Protein AF-A0A3P6PBA4-F1 (afdb_monomer_lite)

Foldseek 3Di:
DDFPDQAFKGKDFDDAQEWEWDFDPPDDIDTHGDDPVRRVVQLQDDWWWKWAPPDPDTHIYTYDDDDPVRVVVVPPDPRIDTDDDDRPDTDIDMDHHHWDWDWDWDWDKDDWDPFPDQAAKGKIFIDIFTWGFIDTPDDDPVDDRPTDTDDPVVCVVVVHDTDDGMDMDHHHHDDDDDDDDDDDDDDDPPPPDDPPPVPVVVVPDDDDDDD

pLDDT: mean 74.52, std 14.65, range [32.16, 95.81]

Sequence (211 aa):
MQCSTNCGAGQRVGQLSCEQISISRGERPTVVPVDETGCLYRLGSNISLQIDSRGEDPTVYIVERGSSEEREAFQRAPYLRPLPFTPGKPLFLACSNPPCHSRSLEWVASEWSKCSATCGVGYQRRSVRCLLVERHAGPPSKSEVVGVEKPESECTARGLARPTDMQPCEASPCVKWSPGDWSEVRFPPSYFQIPLPMLRALASNAPNFLG

InterPro domains:
  IPR000884 Thrombospondin type-1 (TSP1) repeat [PS50092] (103-175)
  IPR036383 Thrombospondin type-1 repeat superfamily [G3DSA:2.20.100.10] (100-174)
  IPR036383 Thrombospondin type-1 repeat superfamily [SSF82895] (106-134)
  IPR050439 ADAMTS and ADAMTS-like [PTHR13723] (2-184)

Organism: Taenia asiatica (NCBI:txid60517)

Secondary structure (DSSP, 8-state):
---SSSSSEEEEEPPPP-EEEE--TTSPPEEEE--HHHHHHHTTS-PEEEEE-SSSSPEEEEE-S--HHHHHHHHT-TTEEEE---TTS--EEEEEPSPPEEEEEEEEEPPPPPPS-SSSEEEEE--EEEEEEEEESSS--S----PEEE-HHHHHHTTPPPPPSEEEEE-SPPP---PPPPPP----TT-----GGGGGSSTT-------

Structure (mmCIF, N/CA/C/O backbone):
data_AF-A0A3P6PBA4-F1
#
_entry.id   AF-A0A3P6PBA4-F1
#
loop_
_atom_site.group_PDB
_atom_site.id
_atom_site.type_symbol
_atom_site.label_atom_id
_atom_site.label_alt_id
_atom_site.label_comp_id
_atom_site.label_asym_id
_atom_site.label_entity_id
_atom_site.label_seq_id
_atom_site.pdbx_PDB_ins_code
_atom_site.Cartn_x
_atom_site.Cartn_y
_atom_site.Cartn_z
_atom_site.occupancy
_atom_site.B_iso_or_equiv
_atom_site.auth_seq_id
_atom_site.auth_comp_id
_atom_site.auth_asym_id
_atom_site.auth_atom_id
_atom_site.pdbx_PDB_model_num
ATOM 1 N N . MET A 1 1 ? 3.330 3.943 -21.383 1.00 61.31 1 MET A N 1
ATOM 2 C CA . MET A 1 1 ? 2.655 2.639 -21.062 1.00 61.31 1 MET A CA 1
ATOM 3 C C . MET A 1 1 ? 1.890 2.734 -19.747 1.00 61.31 1 MET A C 1
ATOM 5 O O . MET A 1 1 ? 2.395 3.369 -18.829 1.00 61.31 1 MET A O 1
ATOM 9 N N . GLN A 1 2 ? 0.714 2.108 -19.619 1.00 68.88 2 GLN A N 1
ATOM 10 C CA . GLN A 1 2 ? -0.087 2.177 -18.385 1.00 68.88 2 GLN A CA 1
ATOM 11 C C . GLN A 1 2 ? 0.317 1.090 -17.378 1.00 68.88 2 GLN A C 1
ATOM 13 O O . GLN A 1 2 ? 0.624 -0.044 -17.745 1.00 68.88 2 GLN A O 1
ATOM 18 N N . CYS A 1 3 ? 0.356 1.461 -16.100 1.00 78.81 3 CYS A N 1
ATOM 19 C CA . CYS A 1 3 ? 0.583 0.529 -15.000 1.00 78.81 3 CYS A CA 1
ATOM 20 C C . CYS A 1 3 ? -0.635 -0.402 -14.850 1.00 78.81 3 CYS A C 1
ATOM 22 O O . CYS A 1 3 ? -1.763 0.040 -15.054 1.00 78.81 3 CYS A O 1
ATOM 24 N N . SER A 1 4 ? -0.429 -1.673 -14.486 1.00 83.88 4 SER A N 1
ATOM 25 C CA . SER A 1 4 ? -1.521 -2.646 -14.285 1.00 83.88 4 SER A CA 1
ATOM 26 C C . SER A 1 4 ? -2.515 -2.228 -13.205 1.00 83.88 4 SER A C 1
ATOM 28 O O . SER A 1 4 ? -3.647 -2.701 -13.179 1.00 83.88 4 SER A O 1
ATOM 30 N N . THR A 1 5 ? -2.074 -1.381 -12.281 1.00 79.62 5 THR A N 1
ATOM 31 C CA . THR A 1 5 ? -2.890 -0.790 -11.228 1.00 79.62 5 THR A CA 1
ATOM 32 C C . THR A 1 5 ? -2.963 0.718 -11.439 1.00 79.62 5 THR A C 1
ATOM 34 O O . THR A 1 5 ? -2.090 1.314 -12.066 1.00 79.62 5 THR A O 1
ATOM 37 N N . ASN A 1 6 ? -4.011 1.349 -10.918 1.00 81.88 6 ASN A N 1
ATOM 38 C CA . ASN A 1 6 ? -4.189 2.806 -10.904 1.00 81.88 6 ASN A CA 1
ATOM 39 C C . ASN A 1 6 ? -3.696 3.453 -9.595 1.00 81.88 6 ASN A C 1
ATOM 41 O O . ASN A 1 6 ? -3.559 4.671 -9.519 1.00 81.88 6 ASN A O 1
ATOM 45 N N . CYS A 1 7 ? -3.425 2.647 -8.570 1.00 79.81 7 CYS A N 1
ATOM 46 C CA . CYS A 1 7 ? -2.892 3.068 -7.282 1.00 79.81 7 CYS A CA 1
ATOM 47 C C . CYS A 1 7 ? -1.968 1.979 -6.713 1.00 79.81 7 CYS A C 1
ATOM 49 O O . CYS A 1 7 ? -2.033 0.815 -7.117 1.00 79.81 7 CYS A O 1
ATOM 51 N N . GLY A 1 8 ? -1.094 2.352 -5.780 1.00 76.88 8 GLY A N 1
ATOM 52 C CA . GLY A 1 8 ? -0.149 1.433 -5.146 1.00 76.88 8 GLY A CA 1
ATOM 53 C C . GLY A 1 8 ? 0.910 0.875 -6.104 1.00 76.88 8 GLY A C 1
ATOM 54 O O . GLY A 1 8 ? 1.227 1.472 -7.136 1.00 76.88 8 GLY A O 1
ATOM 55 N N . ALA A 1 9 ? 1.488 -0.269 -5.735 1.00 81.81 9 ALA A N 1
ATOM 56 C CA . ALA A 1 9 ? 2.464 -0.969 -6.562 1.00 81.81 9 ALA A CA 1
ATOM 57 C C . ALA A 1 9 ? 1.764 -1.745 -7.685 1.00 81.81 9 ALA A C 1
ATOM 59 O O . ALA A 1 9 ? 0.736 -2.388 -7.468 1.00 81.81 9 ALA A O 1
ATOM 60 N N . GLY A 1 10 ? 2.344 -1.708 -8.878 1.00 81.88 10 GLY A N 1
ATOM 61 C CA . GLY A 1 10 ? 1.860 -2.453 -10.030 1.00 81.88 10 GLY A CA 1
ATOM 62 C C . GLY A 1 10 ? 2.990 -2.848 -10.965 1.00 81.88 10 GLY A C 1
ATOM 63 O O . GLY A 1 10 ? 4.173 -2.597 -10.715 1.00 81.88 10 GLY A O 1
ATOM 64 N N . GLN A 1 11 ? 2.610 -3.474 -12.069 1.00 82.69 11 GLN A N 1
ATOM 65 C CA . GLN A 1 11 ? 3.522 -3.853 -13.135 1.00 82.69 11 GLN A CA 1
ATOM 66 C C . GLN A 1 11 ? 3.023 -3.244 -14.437 1.00 82.69 11 GLN A C 1
ATOM 68 O O . GLN A 1 11 ? 1.851 -3.347 -14.774 1.00 82.69 11 GLN A O 1
ATOM 73 N N . ARG A 1 12 ? 3.901 -2.592 -15.190 1.00 77.19 12 ARG A N 1
ATOM 74 C CA . ARG A 1 12 ? 3.615 -2.218 -16.573 1.00 77.19 12 ARG A CA 1
ATOM 75 C C . ARG A 1 12 ? 4.258 -3.265 -17.472 1.00 77.19 12 ARG A C 1
ATOM 77 O O . ARG A 1 12 ? 5.421 -3.630 -17.281 1.00 77.19 12 ARG A O 1
ATOM 84 N N . VAL A 1 13 ? 3.487 -3.769 -18.427 1.00 70.81 13 VAL A N 1
ATOM 85 C CA . VAL A 1 13 ? 4.028 -4.616 -19.489 1.00 70.81 13 VAL A CA 1
ATOM 86 C C . VAL A 1 13 ? 4.634 -3.678 -20.517 1.00 70.81 13 VAL A C 1
ATOM 88 O O . VAL A 1 13 ? 3.942 -2.817 -21.064 1.00 70.81 13 VAL A O 1
ATOM 91 N N . GLY A 1 14 ? 5.948 -3.792 -20.690 1.00 62.81 14 GLY A N 1
ATOM 92 C CA . GLY A 1 14 ? 6.691 -2.960 -21.617 1.00 62.81 14 GLY A CA 1
ATOM 93 C C . GLY A 1 14 ? 6.798 -3.602 -22.987 1.00 62.81 14 GLY A C 1
ATOM 94 O O . GLY A 1 14 ? 7.204 -4.756 -23.090 1.00 62.81 14 GLY A O 1
ATOM 95 N N . GLN A 1 15 ? 6.470 -2.855 -24.037 1.00 61.81 15 GLN A N 1
ATOM 96 C CA . GLN A 1 15 ? 6.943 -3.167 -25.382 1.00 61.81 15 GLN A CA 1
ATOM 97 C C . GLN A 1 15 ? 8.407 -2.726 -25.483 1.00 61.81 15 GLN A C 1
ATOM 99 O O . GLN A 1 15 ? 8.758 -1.622 -25.070 1.00 61.81 15 GLN A O 1
ATOM 104 N N . LEU A 1 16 ? 9.278 -3.601 -25.976 1.00 65.50 16 LEU A N 1
ATOM 105 C CA . LEU A 1 16 ? 10.679 -3.252 -26.188 1.00 65.50 16 LEU A CA 1
ATOM 106 C C . LEU A 1 16 ? 10.753 -2.224 -27.324 1.00 65.50 16 LEU A C 1
ATOM 108 O O . LEU A 1 16 ? 10.253 -2.497 -28.414 1.00 65.50 16 LEU A O 1
ATOM 112 N N . SER A 1 17 ? 11.353 -1.057 -27.066 1.00 63.56 17 SER A N 1
ATOM 113 C CA . SER A 1 17 ? 11.767 -0.159 -28.149 1.00 63.56 17 SER A CA 1
ATOM 114 C C . SER A 1 17 ? 13.055 -0.722 -28.730 1.00 63.56 17 SER A C 1
ATOM 116 O O . SER A 1 17 ? 14.023 -0.966 -28.010 1.00 63.56 17 SER A O 1
ATOM 118 N N . CYS A 1 18 ? 13.054 -1.008 -30.023 1.00 66.88 18 CYS A N 1
ATOM 119 C CA . CYS A 1 18 ? 14.198 -1.610 -30.682 1.00 66.88 18 CYS A CA 1
ATOM 120 C C . CYS A 1 18 ? 15.153 -0.508 -31.123 1.00 66.88 18 CYS A C 1
ATOM 122 O O . CYS A 1 18 ? 15.099 -0.029 -32.250 1.00 66.88 18 CYS A O 1
ATOM 124 N N . GLU A 1 19 ? 16.013 -0.084 -30.207 1.00 74.81 19 GLU A N 1
ATOM 125 C CA . GLU A 1 19 ? 17.044 0.912 -30.474 1.00 74.81 19 GLU A CA 1
ATOM 126 C C . GLU A 1 19 ? 18.421 0.260 -30.319 1.00 74.81 19 GLU A C 1
ATOM 128 O O . GLU A 1 19 ? 18.740 -0.324 -29.280 1.00 74.81 19 GLU A O 1
ATOM 133 N N . GLN A 1 20 ? 19.230 0.333 -31.378 1.00 73.06 20 GLN A N 1
ATOM 134 C CA . GLN A 1 20 ? 20.600 -0.154 -31.389 1.00 73.06 20 GLN A CA 1
ATOM 135 C C . GLN A 1 20 ? 21.490 0.948 -30.848 1.00 73.06 20 GLN A C 1
ATOM 137 O O . GLN A 1 20 ? 21.497 2.073 -31.353 1.00 73.06 20 GLN A O 1
ATOM 142 N N . ILE A 1 21 ? 22.292 0.592 -29.853 1.00 72.81 21 ILE A N 1
ATOM 143 C CA . ILE A 1 21 ? 23.302 1.495 -29.328 1.00 72.81 21 ILE A CA 1
ATOM 144 C C . ILE A 1 21 ? 24.650 1.146 -29.941 1.00 72.81 21 ILE A C 1
ATOM 146 O O . ILE A 1 21 ? 25.170 0.047 -29.746 1.00 72.81 21 ILE A O 1
ATOM 150 N N . SER A 1 22 ? 25.220 2.093 -30.678 1.00 69.94 22 SER A N 1
ATOM 151 C CA . SER A 1 22 ? 26.616 2.055 -31.102 1.00 69.94 22 SER A CA 1
ATOM 152 C C . SER A 1 22 ? 27.477 2.782 -30.076 1.00 69.94 22 SER A C 1
ATOM 154 O O . SER A 1 22 ? 27.292 3.970 -29.806 1.00 69.94 22 SER A O 1
ATOM 156 N N . ILE A 1 23 ? 28.425 2.051 -29.491 1.00 67.94 23 ILE A N 1
ATOM 157 C CA . ILE A 1 23 ? 29.396 2.576 -28.532 1.00 67.94 23 ILE A CA 1
ATOM 158 C C . ILE A 1 23 ? 30.755 2.576 -29.231 1.00 67.94 23 ILE A C 1
ATOM 160 O O . ILE A 1 23 ? 31.245 1.515 -29.609 1.00 67.94 23 ILE A O 1
ATOM 164 N N . SER A 1 24 ? 31.329 3.758 -29.438 1.00 67.19 24 SER A N 1
ATOM 165 C CA . SER A 1 24 ? 32.696 3.951 -29.928 1.00 67.19 24 SER A CA 1
ATOM 166 C C . SER A 1 24 ? 33.622 4.318 -28.763 1.00 67.19 24 SER A C 1
ATOM 168 O O . SER A 1 24 ? 33.222 4.997 -27.814 1.00 67.19 24 SER A O 1
ATOM 170 N N . ARG A 1 25 ? 34.884 3.869 -28.816 1.00 69.56 25 ARG A N 1
ATOM 171 C CA . ARG A 1 25 ? 35.904 4.181 -27.799 1.00 69.56 25 ARG A CA 1
ATOM 172 C C . ARG A 1 25 ? 36.047 5.692 -27.586 1.00 69.56 25 ARG A C 1
ATOM 174 O O . ARG A 1 25 ? 36.495 6.403 -28.478 1.00 69.56 25 ARG A O 1
ATOM 181 N N . GLY A 1 26 ? 35.749 6.151 -26.370 1.00 63.16 26 GLY A N 1
ATOM 182 C CA . GLY A 1 26 ? 35.967 7.535 -25.932 1.00 63.16 26 GLY A CA 1
ATOM 183 C C . GLY A 1 26 ? 34.853 8.526 -26.290 1.00 63.16 26 GLY A C 1
ATOM 184 O O . GLY A 1 26 ? 34.935 9.685 -25.889 1.00 63.16 26 GLY A O 1
ATOM 185 N N . GLU A 1 27 ? 33.800 8.087 -26.980 1.00 66.62 27 GLU A N 1
ATOM 186 C CA . GLU A 1 27 ? 32.663 8.924 -27.372 1.00 66.62 27 GLU A CA 1
ATOM 187 C C . GLU A 1 27 ? 31.378 8.522 -26.632 1.00 66.62 27 GLU A C 1
ATOM 189 O O . GLU A 1 27 ? 31.288 7.476 -25.985 1.00 66.62 27 GLU A O 1
ATOM 194 N N . ARG A 1 28 ? 30.362 9.393 -26.683 1.00 68.56 28 ARG A N 1
ATOM 195 C CA . ARG A 1 28 ? 29.061 9.108 -26.068 1.00 68.56 28 ARG A CA 1
ATOM 196 C C . ARG A 1 28 ? 28.345 8.001 -26.855 1.00 68.56 28 ARG A C 1
ATOM 198 O O . ARG A 1 28 ? 28.376 8.042 -28.083 1.00 68.56 28 ARG A O 1
ATOM 205 N N . PRO A 1 29 ? 27.647 7.070 -26.179 1.00 70.25 29 PRO A N 1
ATOM 206 C CA . PRO A 1 29 ? 26.812 6.082 -26.853 1.00 70.25 29 PRO A CA 1
ATOM 207 C C . PRO A 1 29 ? 25.815 6.768 -27.791 1.00 70.25 29 PRO A C 1
ATOM 209 O O . PRO A 1 29 ? 25.135 7.716 -27.392 1.00 70.25 29 PRO A O 1
ATOM 212 N N . THR A 1 30 ? 25.736 6.290 -29.028 1.00 74.94 30 THR A N 1
ATOM 213 C CA . THR A 1 30 ? 24.789 6.778 -30.037 1.00 74.94 30 THR A CA 1
ATOM 214 C C . THR A 1 30 ? 23.637 5.798 -30.145 1.00 74.94 30 THR A C 1
ATOM 216 O O . THR A 1 30 ? 23.854 4.592 -30.219 1.00 74.94 30 THR A O 1
ATOM 219 N N . VAL A 1 31 ? 22.413 6.316 -30.118 1.00 75.44 31 VAL A N 1
ATOM 220 C CA . VAL A 1 31 ? 21.184 5.520 -30.127 1.00 75.44 31 VAL A CA 1
ATOM 221 C C . VAL A 1 31 ? 20.522 5.682 -31.490 1.00 75.44 31 VAL A C 1
ATOM 223 O O . VAL A 1 31 ? 20.265 6.809 -31.914 1.00 75.44 31 VAL A O 1
ATOM 226 N N . VAL A 1 32 ? 20.283 4.571 -32.186 1.00 78.69 32 VAL A N 1
ATOM 227 C CA . VAL A 1 32 ? 19.701 4.551 -33.535 1.00 78.69 32 VAL A CA 1
ATOM 228 C C . VAL A 1 32 ? 18.494 3.607 -33.550 1.00 78.69 32 VAL A C 1
ATOM 230 O O . VAL A 1 32 ? 18.616 2.481 -33.062 1.00 78.69 32 VAL A O 1
ATOM 233 N N . PRO A 1 33 ? 17.336 4.012 -34.101 1.00 72.38 33 PRO A N 1
ATOM 234 C CA . PRO A 1 33 ? 16.184 3.122 -34.225 1.00 72.38 33 PRO A CA 1
ATOM 235 C C . PRO A 1 33 ? 16.491 1.946 -35.164 1.00 72.38 33 PRO A C 1
ATOM 237 O O . PRO A 1 33 ? 17.130 2.116 -36.204 1.00 72.38 33 PRO A O 1
ATOM 240 N N . VAL A 1 34 ? 16.030 0.753 -34.792 1.00 73.19 34 VAL A N 1
ATOM 241 C CA . VAL A 1 34 ? 16.132 -0.490 -35.573 1.00 73.19 34 VAL A CA 1
ATOM 242 C C . VAL A 1 34 ? 14.765 -0.819 -36.156 1.00 73.19 34 VAL A C 1
ATOM 244 O O . VAL A 1 34 ? 13.733 -0.548 -35.546 1.00 73.19 34 VAL A O 1
ATOM 247 N N . ASP A 1 35 ? 14.754 -1.417 -37.340 1.00 76.94 35 ASP A N 1
ATOM 248 C CA . ASP A 1 35 ? 13.540 -1.909 -37.978 1.00 76.94 35 ASP A CA 1
ATOM 249 C C . ASP A 1 35 ? 12.912 -3.091 -37.207 1.00 76.94 35 ASP A C 1
ATOM 251 O O . ASP A 1 35 ? 13.601 -3.874 -36.547 1.00 76.94 35 ASP A O 1
ATOM 255 N N . GLU A 1 36 ? 11.587 -3.252 -37.308 1.00 66.31 36 GLU A N 1
ATOM 256 C CA . GLU A 1 36 ? 10.834 -4.290 -36.579 1.00 66.31 36 GLU A CA 1
ATOM 257 C C . GLU A 1 36 ? 11.331 -5.716 -36.895 1.00 66.31 36 GLU A C 1
ATOM 259 O O . GLU A 1 36 ? 11.457 -6.558 -36.002 1.00 66.31 36 GLU A O 1
ATOM 264 N N . THR A 1 37 ? 11.683 -5.977 -38.157 1.00 70.69 37 THR A N 1
ATOM 265 C CA . THR A 1 37 ? 12.251 -7.246 -38.639 1.00 70.69 37 THR A CA 1
ATOM 266 C C . THR A 1 37 ? 13.644 -7.521 -38.078 1.00 70.69 37 THR A C 1
ATOM 268 O O . THR A 1 37 ? 13.908 -8.623 -37.586 1.00 70.69 37 THR A O 1
ATOM 271 N N . GLY A 1 38 ? 14.530 -6.523 -38.112 1.00 68.38 38 GLY A N 1
ATOM 272 C CA . GLY A 1 38 ? 15.865 -6.592 -37.527 1.00 68.38 38 GLY A CA 1
ATOM 273 C C . GLY A 1 38 ? 15.836 -6.810 -36.017 1.00 68.38 38 GLY A C 1
ATOM 274 O O . GLY A 1 38 ? 16.705 -7.503 -35.490 1.00 68.38 38 GLY A O 1
ATOM 275 N N . CYS A 1 39 ? 14.814 -6.298 -35.333 1.00 67.50 39 CYS A N 1
ATOM 276 C CA . CYS A 1 39 ? 14.648 -6.483 -33.899 1.00 67.50 39 CYS A CA 1
ATOM 277 C C . CYS A 1 39 ? 14.189 -7.893 -33.510 1.00 67.50 39 CYS A C 1
ATOM 279 O O . CYS A 1 39 ? 14.812 -8.542 -32.667 1.00 67.50 39 CYS A O 1
ATOM 281 N N . LEU A 1 40 ? 13.132 -8.407 -34.146 1.00 64.44 40 LEU A N 1
ATOM 282 C CA . LEU A 1 40 ? 12.589 -9.738 -33.845 1.00 64.44 40 LEU A CA 1
ATOM 283 C C . LEU A 1 40 ? 13.618 -10.853 -34.072 1.00 64.44 40 LEU A C 1
ATOM 285 O O . LEU A 1 40 ? 13.679 -11.803 -33.294 1.00 64.44 40 LEU A O 1
ATOM 289 N N . TYR A 1 41 ? 14.468 -10.707 -35.091 1.00 65.00 41 TYR A N 1
ATOM 290 C CA . TYR A 1 41 ? 15.544 -11.656 -35.382 1.00 65.00 41 TYR A CA 1
ATOM 291 C C . TYR A 1 41 ? 16.622 -11.702 -34.282 1.00 65.00 41 TYR A C 1
ATOM 293 O O . TYR A 1 41 ? 17.272 -12.729 -34.090 1.00 65.00 41 TYR A O 1
ATOM 301 N N . ARG A 1 42 ? 16.819 -10.606 -33.536 1.00 63.84 42 ARG A N 1
ATOM 302 C CA . ARG A 1 42 ? 17.923 -10.456 -32.571 1.00 63.84 42 ARG A CA 1
ATOM 303 C C . ARG A 1 42 ? 17.534 -10.705 -31.114 1.00 63.84 42 ARG A C 1
ATOM 305 O O . ARG A 1 42 ? 18.402 -11.040 -30.309 1.00 63.84 42 ARG A O 1
ATOM 312 N N . LEU A 1 43 ? 16.239 -10.686 -30.788 1.00 59.75 43 LEU A N 1
ATOM 313 C CA . LEU A 1 43 ? 15.708 -11.051 -29.461 1.00 59.75 43 LEU A CA 1
ATOM 314 C C . LEU A 1 43 ? 15.980 -12.520 -29.047 1.00 59.75 43 LEU A C 1
ATOM 316 O O . LEU A 1 43 ? 15.684 -12.907 -27.915 1.00 59.75 43 LEU A O 1
ATOM 320 N N . GLY A 1 44 ? 16.558 -13.340 -29.934 1.00 56.78 44 GLY A N 1
ATOM 321 C CA . GLY A 1 44 ? 16.886 -14.751 -29.709 1.00 56.78 44 GLY A CA 1
ATOM 322 C C . GLY A 1 44 ? 18.240 -15.056 -29.046 1.00 56.78 44 GLY A C 1
ATOM 323 O O . GLY A 1 44 ? 18.509 -16.226 -28.781 1.00 56.78 44 GLY A O 1
ATOM 324 N N . SER A 1 45 ? 19.108 -14.074 -28.761 1.00 58.62 45 SER A N 1
ATOM 325 C CA . SER A 1 45 ? 20.470 -14.366 -28.261 1.00 58.62 45 SER A CA 1
ATOM 326 C C . SER A 1 45 ? 21.121 -13.237 -27.452 1.00 58.62 45 SER A C 1
ATOM 328 O O . SER A 1 45 ? 21.151 -12.107 -27.910 1.00 58.62 45 SER A O 1
ATOM 330 N N . ASN A 1 46 ? 21.681 -13.585 -26.280 1.00 54.62 46 ASN A N 1
ATOM 331 C CA . ASN A 1 46 ? 22.569 -12.815 -25.379 1.00 54.62 46 ASN A CA 1
ATOM 332 C C . ASN A 1 46 ? 22.570 -11.279 -25.546 1.00 54.62 46 ASN A C 1
ATOM 334 O O . ASN A 1 46 ? 23.572 -10.673 -25.928 1.00 54.62 46 ASN A O 1
ATOM 338 N N . ILE A 1 47 ? 21.428 -10.669 -25.240 1.00 66.88 47 ILE A N 1
ATOM 339 C CA . ILE A 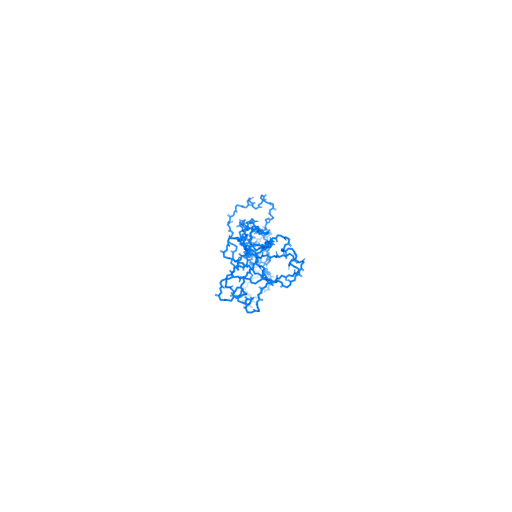1 47 ? 21.235 -9.220 -25.211 1.00 66.88 47 ILE A CA 1
ATOM 340 C C . ILE A 1 47 ? 21.337 -8.704 -23.777 1.00 66.88 47 ILE A C 1
ATOM 342 O O . ILE A 1 47 ? 20.810 -9.311 -22.846 1.00 66.88 47 ILE A O 1
ATOM 346 N N . SER A 1 48 ? 22.001 -7.563 -23.594 1.00 71.75 48 SER A N 1
ATOM 347 C CA . SER A 1 48 ? 21.917 -6.813 -22.338 1.00 71.75 48 SER A CA 1
ATOM 348 C C . SER A 1 48 ? 20.848 -5.738 -22.484 1.00 71.75 48 SER A C 1
ATOM 350 O O . SER A 1 48 ? 20.961 -4.887 -23.367 1.00 71.75 48 SER A O 1
ATOM 352 N N . LEU A 1 49 ? 19.819 -5.793 -21.633 1.00 74.62 49 LEU A N 1
ATOM 353 C CA . LEU A 1 49 ? 18.757 -4.792 -21.590 1.00 74.62 49 LEU A CA 1
ATOM 354 C C . LEU A 1 49 ? 18.995 -3.801 -20.456 1.00 74.62 49 LEU A C 1
ATOM 356 O O . LEU A 1 49 ? 19.324 -4.193 -19.332 1.00 74.62 49 LEU A O 1
ATOM 360 N N . GLN A 1 50 ? 18.774 -2.520 -20.739 1.00 77.75 50 GLN A N 1
ATOM 361 C CA . GLN A 1 50 ? 18.743 -1.479 -19.716 1.00 77.75 50 GLN A CA 1
ATOM 362 C C . GLN A 1 50 ? 17.578 -0.518 -19.922 1.00 77.75 50 GLN A C 1
ATOM 364 O O . GLN A 1 50 ? 17.170 -0.281 -21.054 1.00 77.75 50 GLN A O 1
ATOM 369 N N . ILE A 1 51 ? 17.067 0.039 -18.824 1.00 76.94 51 ILE A N 1
ATOM 370 C CA . ILE A 1 51 ? 16.018 1.064 -18.837 1.00 76.94 51 ILE A CA 1
ATOM 371 C C . ILE A 1 51 ? 16.637 2.436 -18.615 1.00 76.94 51 ILE A C 1
ATOM 373 O O . ILE A 1 51 ? 17.286 2.630 -17.585 1.00 76.94 51 ILE A O 1
ATOM 377 N N . ASP A 1 52 ? 16.345 3.392 -19.496 1.00 79.19 52 ASP A N 1
ATOM 378 C CA . ASP A 1 52 ? 16.502 4.816 -19.193 1.00 79.19 52 ASP A CA 1
ATOM 379 C C . ASP A 1 52 ? 15.313 5.322 -18.387 1.00 79.19 52 ASP A C 1
ATOM 381 O O . ASP A 1 52 ? 14.160 5.159 -18.785 1.00 79.19 52 ASP A O 1
ATOM 385 N N . SER A 1 53 ? 15.591 5.945 -17.247 1.00 70.75 53 SER A N 1
ATOM 386 C CA . SER A 1 53 ? 14.570 6.592 -16.420 1.00 70.75 53 SER A CA 1
ATOM 387 C C . SER A 1 53 ? 14.636 8.120 -16.452 1.00 70.75 53 SER A C 1
ATOM 389 O O . SER A 1 53 ? 14.058 8.759 -15.580 1.00 70.75 53 SER A O 1
ATOM 391 N N . ARG A 1 54 ? 15.352 8.721 -17.411 1.00 76.00 54 ARG A N 1
ATOM 392 C CA . ARG A 1 54 ? 15.441 10.186 -17.564 1.00 76.00 54 ARG A CA 1
ATOM 393 C C . ARG A 1 54 ? 14.205 10.828 -18.203 1.00 76.00 54 ARG A C 1
ATOM 395 O O . ARG A 1 54 ? 14.096 12.049 -18.155 1.00 76.00 54 ARG A O 1
ATOM 402 N N . GLY A 1 55 ? 13.312 10.042 -18.808 1.00 66.06 55 GLY A N 1
ATOM 403 C CA . GLY A 1 55 ? 12.081 10.512 -19.455 1.00 66.06 55 GLY A CA 1
ATOM 404 C C . GLY A 1 55 ? 10.803 10.182 -18.676 1.00 66.06 55 GLY A C 1
ATOM 405 O O . GLY A 1 55 ? 10.831 9.439 -17.696 1.00 66.06 55 GLY A O 1
ATOM 406 N N . GLU A 1 56 ? 9.670 10.719 -19.142 1.00 62.56 56 GLU A N 1
ATOM 407 C CA . GLU A 1 56 ? 8.330 10.394 -18.617 1.00 62.56 56 GLU A CA 1
ATOM 408 C C . GLU A 1 56 ? 7.925 8.935 -18.906 1.00 62.56 56 GL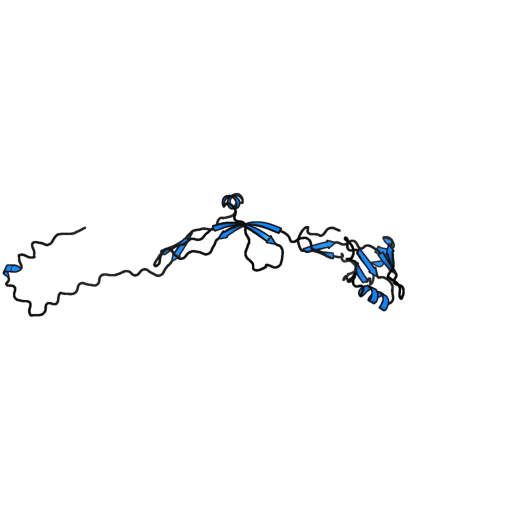U A C 1
ATOM 410 O O . GLU A 1 56 ? 7.233 8.307 -18.100 1.00 62.56 56 GLU A O 1
ATOM 415 N N . ASP A 1 57 ? 8.421 8.366 -20.011 1.00 67.19 57 ASP A N 1
ATOM 416 C CA . ASP A 1 57 ? 8.261 6.958 -20.365 1.00 67.19 57 ASP A CA 1
ATOM 417 C C . ASP A 1 57 ? 9.619 6.231 -20.334 1.00 67.19 57 ASP A C 1
ATOM 419 O O . ASP A 1 57 ? 10.585 6.698 -20.941 1.00 67.19 57 ASP A O 1
ATOM 423 N N . PRO A 1 58 ? 9.723 5.085 -19.633 1.00 71.12 58 PRO A N 1
ATOM 424 C CA . PRO A 1 58 ? 10.955 4.312 -19.592 1.00 71.12 58 PRO A CA 1
ATOM 425 C C . PRO A 1 58 ? 11.224 3.642 -20.944 1.00 71.12 58 PRO A C 1
ATOM 427 O O . PRO A 1 58 ? 10.437 2.800 -21.382 1.00 71.12 58 PRO A O 1
ATOM 430 N N . THR A 1 59 ? 12.363 3.958 -21.560 1.00 74.44 59 THR A N 1
ATOM 431 C CA . THR A 1 59 ? 12.812 3.330 -22.812 1.00 74.44 59 THR A CA 1
ATOM 432 C C . THR A 1 59 ? 13.785 2.199 -22.509 1.00 74.44 59 THR A C 1
ATOM 434 O O . THR A 1 59 ? 14.698 2.355 -21.695 1.00 74.44 59 THR A O 1
ATOM 437 N N . VAL A 1 60 ? 13.581 1.045 -23.150 1.00 75.06 60 VAL A N 1
ATOM 438 C CA . VAL A 1 60 ? 14.468 -0.116 -23.024 1.00 75.06 60 VAL A CA 1
ATOM 439 C C . VAL A 1 60 ? 15.431 -0.139 -24.199 1.00 75.06 60 VAL A C 1
ATOM 441 O O . VAL A 1 60 ? 14.996 -0.105 -25.341 1.00 75.06 60 VAL A O 1
ATOM 444 N N . TYR A 1 61 ? 16.722 -0.247 -23.910 1.00 75.62 61 TYR A N 1
ATOM 445 C CA . TYR A 1 61 ? 17.776 -0.349 -24.914 1.00 75.62 61 TYR A CA 1
ATOM 446 C C . TYR A 1 61 ? 18.315 -1.766 -25.023 1.00 75.62 61 TYR A C 1
ATOM 448 O O . TYR A 1 61 ? 18.451 -2.454 -24.008 1.00 75.62 61 TYR A O 1
ATOM 456 N N . ILE A 1 62 ? 18.689 -2.169 -26.239 1.00 72.88 62 ILE A N 1
ATOM 457 C CA . ILE A 1 62 ? 19.276 -3.478 -26.521 1.00 72.88 62 ILE A CA 1
ATOM 458 C C . ILE A 1 62 ? 20.745 -3.295 -26.909 1.00 72.88 62 ILE A C 1
ATOM 460 O O . ILE A 1 62 ? 21.067 -2.697 -27.937 1.00 72.88 62 ILE A O 1
ATOM 464 N N . VAL A 1 63 ? 21.659 -3.831 -26.097 1.00 73.56 63 VAL A N 1
ATOM 465 C CA . VAL A 1 63 ? 23.093 -3.833 -26.422 1.00 73.56 63 VAL A CA 1
ATOM 466 C C . VAL A 1 63 ? 23.479 -5.169 -27.028 1.00 73.56 63 VAL A C 1
ATOM 468 O O . VAL A 1 63 ? 23.570 -6.187 -26.341 1.00 73.56 63 VAL A O 1
ATOM 471 N N . GLU A 1 64 ? 23.732 -5.146 -28.331 1.00 67.38 64 GLU A N 1
ATOM 472 C CA . GLU A 1 64 ? 24.016 -6.347 -29.120 1.00 67.38 64 GLU A CA 1
ATOM 473 C C . GLU A 1 64 ? 25.506 -6.477 -29.466 1.00 67.38 64 GLU A C 1
ATOM 475 O O . GLU A 1 64 ? 26.041 -7.581 -29.584 1.00 67.38 64 GLU A O 1
ATOM 480 N N . ARG A 1 65 ? 26.226 -5.355 -29.601 1.00 67.50 65 ARG A N 1
ATOM 481 C CA . ARG A 1 65 ? 27.623 -5.308 -30.065 1.00 67.50 65 ARG A CA 1
ATOM 482 C C . ARG A 1 65 ? 28.442 -4.308 -29.250 1.00 67.50 65 ARG A C 1
ATOM 484 O O . ARG A 1 65 ? 27.898 -3.357 -28.708 1.00 67.50 65 ARG A O 1
ATOM 491 N N . GLY A 1 66 ? 29.738 -4.579 -29.135 1.00 65.31 66 GLY A N 1
ATOM 492 C CA . GLY A 1 66 ? 30.690 -3.820 -28.319 1.00 65.31 66 GLY A CA 1
ATOM 493 C C . GLY A 1 66 ? 31.667 -4.759 -27.612 1.00 65.31 66 GLY A C 1
ATOM 494 O O . GLY A 1 66 ? 31.342 -5.926 -27.366 1.00 65.31 66 GLY A O 1
ATOM 495 N N . SER A 1 67 ? 32.865 -4.265 -27.313 1.00 73.19 67 SER A N 1
ATOM 496 C CA . SER A 1 67 ? 33.839 -4.944 -26.453 1.00 73.19 67 SER A CA 1
ATOM 497 C C . SER A 1 67 ? 33.275 -5.150 -25.041 1.00 73.19 67 SER A C 1
ATOM 499 O O . SER A 1 67 ? 32.307 -4.499 -24.639 1.00 73.19 67 SER A O 1
ATOM 501 N N . SER A 1 68 ? 33.868 -6.063 -24.265 1.00 75.31 68 SER A N 1
ATOM 502 C CA . SER A 1 68 ? 33.478 -6.272 -22.862 1.00 75.31 68 SER A CA 1
ATOM 503 C C . SER A 1 68 ? 33.530 -4.969 -22.062 1.00 75.31 68 SER A C 1
ATOM 505 O O . SER A 1 68 ? 32.610 -4.689 -21.304 1.00 75.31 68 SER A O 1
ATOM 507 N N . GLU A 1 69 ? 34.550 -4.146 -22.305 1.00 77.75 69 GLU A N 1
ATOM 508 C CA . GLU A 1 69 ? 34.766 -2.848 -21.658 1.00 77.75 69 GLU A CA 1
ATOM 509 C C . GLU A 1 69 ? 33.665 -1.831 -22.001 1.00 77.75 69 GLU A C 1
ATOM 511 O O . GLU A 1 69 ? 33.162 -1.136 -21.120 1.00 77.75 69 GLU A O 1
ATOM 516 N N . GLU A 1 70 ? 33.245 -1.765 -23.268 1.00 74.75 70 GLU A N 1
ATOM 517 C CA . GLU A 1 70 ? 32.177 -0.866 -23.735 1.00 74.75 70 GLU A CA 1
ATOM 518 C C . GLU A 1 70 ? 30.804 -1.290 -23.204 1.00 74.75 70 GLU A C 1
ATOM 520 O O . GLU A 1 70 ? 30.010 -0.450 -22.775 1.00 74.75 70 GLU A O 1
ATOM 525 N N . ARG A 1 71 ? 30.541 -2.603 -23.171 1.00 75.56 71 ARG A N 1
ATOM 526 C CA . ARG A 1 71 ? 29.330 -3.161 -22.553 1.00 75.56 71 ARG A CA 1
ATOM 527 C C . ARG A 1 71 ? 29.283 -2.838 -21.063 1.00 75.56 71 ARG A C 1
ATOM 529 O O . ARG A 1 71 ? 28.230 -2.463 -20.556 1.00 75.56 71 ARG A O 1
ATOM 536 N N . GLU A 1 72 ? 30.417 -2.929 -20.377 1.00 77.62 72 GLU A N 1
ATOM 537 C CA . GLU A 1 72 ? 30.519 -2.590 -18.960 1.00 77.62 72 GLU A CA 1
ATOM 538 C C . GLU A 1 72 ? 30.374 -1.079 -18.710 1.00 77.62 72 GLU A C 1
ATOM 540 O O . GLU A 1 72 ? 29.740 -0.665 -17.742 1.00 77.62 72 GLU A O 1
ATOM 545 N N . ALA A 1 73 ? 30.898 -0.232 -19.601 1.00 77.12 73 ALA A N 1
ATOM 546 C CA . ALA A 1 73 ? 30.744 1.220 -19.518 1.00 77.12 73 ALA A CA 1
ATOM 547 C C . ALA A 1 73 ? 29.274 1.652 -19.633 1.00 77.12 73 ALA A C 1
ATOM 549 O O . ALA A 1 73 ? 28.825 2.508 -18.871 1.00 77.12 73 ALA A O 1
ATOM 550 N N . PHE A 1 74 ? 28.515 1.021 -20.531 1.00 74.81 74 PHE A N 1
ATOM 551 C CA . PHE A 1 74 ? 27.070 1.216 -20.623 1.00 74.81 74 PHE A CA 1
ATOM 552 C C . PHE A 1 74 ? 26.352 0.685 -19.381 1.00 74.81 74 PHE A C 1
ATOM 554 O O . PHE A 1 74 ? 25.541 1.395 -18.794 1.00 74.81 74 PHE A O 1
ATOM 561 N N . GLN A 1 75 ? 26.725 -0.512 -18.910 1.00 75.81 75 GLN A N 1
ATOM 562 C CA . GLN A 1 75 ? 26.150 -1.087 -17.693 1.00 75.81 75 GLN A CA 1
ATOM 563 C C . GLN A 1 75 ? 26.335 -0.201 -16.457 1.00 75.81 75 GLN A C 1
ATOM 565 O O . GLN A 1 75 ? 25.473 -0.188 -15.579 1.00 75.81 75 GLN A O 1
ATOM 570 N N . ARG A 1 76 ? 27.437 0.553 -16.415 1.00 79.50 76 ARG A N 1
ATOM 571 C CA . ARG A 1 76 ? 27.783 1.504 -15.354 1.00 79.50 76 ARG A CA 1
ATOM 572 C C . ARG A 1 76 ? 27.228 2.918 -15.575 1.00 79.50 76 ARG A C 1
ATOM 574 O O . ARG A 1 76 ? 27.508 3.798 -14.760 1.00 79.50 76 ARG A O 1
ATOM 581 N N . ALA A 1 77 ? 26.456 3.170 -16.635 1.00 80.00 77 ALA A N 1
ATOM 582 C CA . ALA A 1 77 ? 25.849 4.476 -16.859 1.00 80.00 77 ALA A CA 1
ATOM 583 C C . ALA A 1 77 ? 24.843 4.798 -15.731 1.00 80.00 77 ALA A C 1
ATOM 585 O O . ALA A 1 77 ? 23.893 4.046 -15.524 1.00 80.00 77 ALA A O 1
ATOM 586 N N . PRO A 1 78 ? 24.989 5.927 -15.014 1.00 79.81 78 PRO A N 1
ATOM 587 C CA . PRO A 1 78 ? 24.229 6.197 -13.787 1.00 79.81 78 PRO A CA 1
ATOM 588 C C . PRO A 1 78 ? 22.733 6.443 -14.025 1.00 79.81 78 PRO A C 1
ATOM 590 O O . PRO A 1 78 ? 21.934 6.381 -13.096 1.00 79.81 78 PRO A O 1
ATOM 593 N N . TYR A 1 79 ? 22.355 6.746 -15.265 1.00 77.88 79 TYR A N 1
ATOM 594 C CA . TYR A 1 79 ? 20.975 6.995 -15.673 1.00 77.88 79 TYR A CA 1
ATOM 595 C C . TYR A 1 79 ? 20.265 5.746 -16.209 1.00 77.88 79 TYR A C 1
ATOM 597 O O . TYR A 1 79 ? 19.073 5.808 -16.508 1.00 77.88 79 TYR A O 1
ATOM 605 N N . LEU A 1 80 ? 20.983 4.626 -16.328 1.00 80.25 80 LEU A N 1
ATOM 606 C CA . LEU A 1 80 ? 20.449 3.374 -16.836 1.00 80.25 80 LEU A CA 1
ATOM 607 C C . LEU A 1 80 ? 20.362 2.331 -15.732 1.00 80.25 80 LEU A C 1
ATOM 609 O O . LEU A 1 80 ? 21.225 2.236 -14.862 1.00 80.25 80 LEU A O 1
ATOM 613 N N . ARG A 1 81 ? 19.309 1.514 -15.780 1.00 81.56 81 ARG A N 1
ATOM 614 C CA . ARG A 1 81 ? 19.123 0.398 -14.848 1.00 81.56 81 ARG A CA 1
ATOM 615 C C . ARG A 1 81 ? 19.176 -0.940 -15.584 1.00 81.56 81 ARG A C 1
ATOM 617 O O . ARG A 1 81 ? 18.373 -1.129 -16.499 1.00 81.56 81 ARG A O 1
ATOM 624 N N . PRO A 1 82 ? 20.072 -1.871 -15.195 1.00 76.50 82 PRO A N 1
ATOM 625 C CA . PRO A 1 82 ? 20.102 -3.222 -15.746 1.00 76.50 82 PRO A CA 1
ATOM 626 C C . PRO A 1 82 ? 18.777 -3.955 -15.548 1.00 76.50 82 PRO A C 1
ATOM 628 O O . PRO A 1 82 ? 18.180 -3.888 -14.471 1.00 76.50 82 PRO A O 1
ATOM 631 N N . LEU A 1 83 ? 18.353 -4.694 -16.571 1.00 75.06 83 LEU A N 1
ATOM 632 C CA . LEU A 1 83 ? 17.189 -5.565 -16.509 1.00 75.06 83 LEU A CA 1
ATOM 633 C C . LEU A 1 83 ? 17.570 -7.030 -16.736 1.00 75.06 83 LEU A C 1
ATOM 635 O O . LEU A 1 83 ? 18.219 -7.340 -17.738 1.00 75.06 83 LEU A O 1
ATOM 639 N N . PRO A 1 84 ? 17.106 -7.954 -15.877 1.00 70.19 84 PRO A N 1
ATOM 640 C CA . PRO A 1 84 ? 17.152 -9.369 -16.194 1.00 70.19 84 PRO A CA 1
ATOM 641 C C . PRO A 1 84 ? 16.111 -9.675 -17.278 1.00 70.19 84 PRO A C 1
ATOM 643 O O . PRO A 1 84 ? 14.928 -9.373 -17.124 1.00 70.19 84 PRO A O 1
ATOM 646 N N . PHE A 1 85 ? 16.546 -10.301 -18.367 1.00 70.06 85 PHE A N 1
ATOM 647 C CA . PHE A 1 85 ? 15.665 -10.768 -19.432 1.00 70.06 85 PHE A CA 1
ATOM 648 C C . PHE A 1 85 ? 15.912 -12.244 -19.715 1.00 70.06 85 PHE A C 1
ATOM 650 O O . PHE A 1 85 ? 17.049 -12.714 -19.703 1.00 70.06 85 PHE A O 1
ATOM 657 N N . THR A 1 86 ? 14.836 -12.987 -19.962 1.00 66.94 86 THR A N 1
ATOM 658 C CA . THR A 1 86 ? 14.903 -14.385 -20.388 1.00 66.94 86 THR A CA 1
ATOM 659 C C . THR A 1 86 ? 14.228 -14.498 -21.750 1.00 66.94 86 THR A C 1
ATOM 661 O O . THR A 1 86 ? 13.054 -14.129 -21.850 1.00 66.94 86 THR A O 1
ATOM 664 N N . PRO A 1 87 ? 14.919 -15.018 -22.781 1.00 64.81 87 PRO A N 1
ATOM 665 C CA . PRO A 1 87 ? 14.318 -15.237 -24.091 1.00 64.81 87 PRO A CA 1
ATOM 666 C C . PRO A 1 87 ? 12.991 -16.001 -23.980 1.00 64.81 87 PRO A C 1
ATOM 668 O O . PRO A 1 87 ? 12.900 -17.001 -23.268 1.00 64.81 87 PRO A O 1
ATOM 671 N N . GLY A 1 88 ? 11.952 -15.500 -24.652 1.00 61.19 88 GLY A N 1
ATOM 672 C CA . GLY A 1 88 ? 10.611 -16.097 -24.647 1.00 61.19 88 GLY A CA 1
ATOM 673 C C . GLY A 1 88 ? 9.712 -15.731 -23.457 1.00 61.19 88 GLY A C 1
ATOM 674 O O . GLY A 1 88 ? 8.581 -16.208 -23.406 1.00 61.19 88 GLY A O 1
ATOM 675 N N . LYS A 1 89 ? 10.158 -14.885 -22.514 1.00 67.94 89 LYS A N 1
ATOM 676 C CA . LYS A 1 89 ? 9.311 -14.351 -21.430 1.00 67.94 89 LYS A CA 1
ATOM 677 C C . LYS A 1 89 ? 9.041 -12.848 -21.612 1.00 67.94 89 LYS A C 1
ATOM 679 O O . LYS A 1 89 ? 9.942 -12.124 -22.031 1.00 67.94 89 LYS A O 1
ATOM 684 N N . PRO A 1 90 ? 7.831 -12.358 -21.283 1.00 69.31 90 PRO A N 1
ATOM 685 C CA . PRO A 1 90 ? 7.513 -10.933 -21.352 1.00 69.31 90 PRO A CA 1
ATOM 686 C C . PRO A 1 90 ? 8.290 -10.125 -20.303 1.00 69.31 90 PRO A C 1
ATOM 688 O O . PRO A 1 90 ? 8.568 -10.611 -19.204 1.00 69.31 90 PRO A O 1
ATOM 691 N N . LEU A 1 91 ? 8.623 -8.876 -20.643 1.00 73.50 91 LEU A N 1
ATOM 692 C CA . LEU A 1 91 ? 9.314 -7.955 -19.746 1.00 73.50 91 LEU A CA 1
ATOM 693 C C . LEU A 1 91 ? 8.309 -7.211 -18.851 1.00 73.50 91 LEU A C 1
ATOM 695 O O . LEU A 1 91 ? 7.440 -6.484 -19.337 1.00 73.50 91 LEU A O 1
ATOM 699 N N . PHE A 1 92 ? 8.468 -7.353 -17.534 1.00 75.69 92 PHE A N 1
ATOM 700 C CA . PHE A 1 92 ? 7.664 -6.649 -16.534 1.00 75.69 92 PHE A CA 1
ATOM 701 C C . PHE A 1 92 ? 8.477 -5.522 -15.903 1.00 75.69 92 PHE A C 1
ATOM 703 O O . PHE A 1 92 ? 9.512 -5.767 -15.283 1.00 75.69 92 PHE A O 1
ATOM 710 N N . LEU A 1 93 ? 7.995 -4.285 -16.017 1.00 78.31 93 LEU A N 1
ATOM 711 C CA . LEU A 1 93 ? 8.575 -3.141 -15.323 1.00 78.31 93 LEU A CA 1
ATOM 712 C C . LEU A 1 93 ? 7.728 -2.798 -14.098 1.00 78.31 93 LEU A C 1
ATOM 714 O O . LEU A 1 93 ? 6.517 -2.610 -14.204 1.00 78.31 93 LEU A O 1
ATOM 718 N N . ALA A 1 94 ? 8.360 -2.671 -12.934 1.00 78.69 94 ALA A N 1
ATOM 719 C CA . ALA A 1 94 ? 7.670 -2.195 -11.741 1.00 78.69 94 ALA A CA 1
ATOM 720 C C . ALA A 1 94 ? 7.235 -0.731 -11.918 1.00 78.69 94 ALA A C 1
ATOM 722 O O . ALA A 1 94 ? 7.988 0.101 -12.432 1.00 78.69 94 ALA A O 1
ATOM 723 N N . CYS A 1 95 ? 6.027 -0.412 -11.468 1.00 80.75 95 CYS A N 1
ATOM 724 C CA . CYS A 1 95 ? 5.523 0.950 -11.375 1.00 80.75 95 CYS A CA 1
ATOM 725 C C . CYS A 1 95 ? 4.944 1.218 -9.991 1.00 80.75 95 CYS A C 1
ATOM 727 O O . CYS A 1 95 ? 4.355 0.335 -9.369 1.00 80.75 95 CYS A O 1
ATOM 729 N N . SER A 1 96 ? 5.107 2.460 -9.544 1.00 80.44 96 SER A N 1
ATOM 730 C CA . SER A 1 96 ? 4.535 2.960 -8.301 1.00 80.44 96 SER A CA 1
ATOM 731 C C . SER A 1 96 ? 3.606 4.115 -8.636 1.00 80.44 96 SER A C 1
ATOM 733 O O . SER A 1 96 ? 4.051 5.134 -9.162 1.00 80.44 96 SER A O 1
ATOM 735 N N . ASN A 1 97 ? 2.324 3.936 -8.351 1.00 80.00 97 ASN A N 1
ATOM 736 C CA . ASN A 1 97 ? 1.313 4.984 -8.425 1.00 80.00 97 ASN A CA 1
ATOM 737 C C . ASN A 1 97 ? 1.095 5.599 -7.035 1.00 80.00 97 ASN A C 1
ATOM 739 O O . ASN A 1 97 ? 1.598 5.055 -6.043 1.00 80.00 97 ASN A O 1
ATOM 743 N N . PRO A 1 98 ? 0.318 6.694 -6.926 1.00 78.31 98 PRO A N 1
ATOM 744 C CA . PRO A 1 98 ? -0.123 7.198 -5.632 1.00 78.31 98 PRO A CA 1
ATOM 745 C C . PRO A 1 98 ? -0.708 6.076 -4.759 1.00 78.31 98 PRO A C 1
ATOM 747 O O . PRO A 1 98 ? -1.328 5.145 -5.293 1.00 78.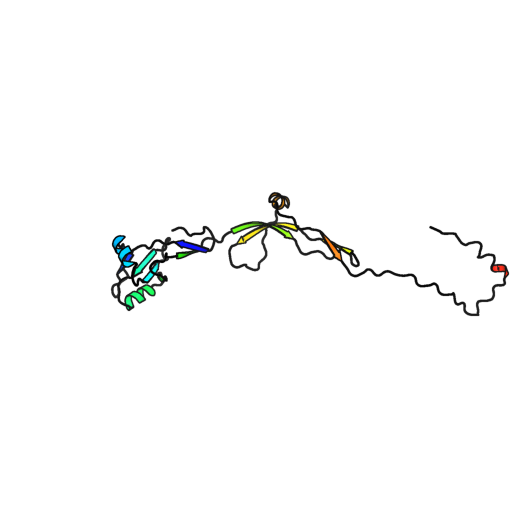31 98 PRO A O 1
ATOM 750 N N . PRO A 1 99 ? -0.500 6.118 -3.431 1.00 74.19 99 PRO A N 1
ATOM 751 C CA . PRO A 1 99 ? -0.984 5.080 -2.530 1.00 74.19 99 PRO A CA 1
ATOM 752 C C . PRO A 1 99 ? -2.491 4.885 -2.701 1.00 74.19 99 PRO A C 1
ATOM 754 O O . PRO A 1 99 ? -3.242 5.846 -2.860 1.00 74.19 99 PRO A O 1
ATOM 757 N N . CYS A 1 100 ? -2.950 3.632 -2.678 1.00 75.75 100 CYS A N 1
ATOM 758 C CA . CYS A 1 100 ? -4.384 3.380 -2.711 1.00 75.75 100 CYS A CA 1
ATOM 759 C C . CYS A 1 100 ? -5.004 3.919 -1.425 1.00 75.75 100 CYS A C 1
ATOM 761 O O . CYS A 1 100 ? -4.619 3.511 -0.326 1.00 75.75 100 CYS A O 1
ATOM 763 N N . HIS A 1 101 ? -5.969 4.817 -1.582 1.00 72.06 101 HIS A N 1
ATOM 764 C CA . HIS A 1 101 ? -6.825 5.276 -0.503 1.00 72.06 101 HIS A CA 1
ATOM 765 C C . HIS A 1 101 ? -8.100 4.437 -0.539 1.00 72.06 101 HIS A C 1
ATOM 767 O O . HIS A 1 101 ? -8.902 4.563 -1.462 1.00 72.06 101 HIS A O 1
ATOM 773 N N . SER A 1 102 ? -8.282 3.567 0.451 1.00 72.44 102 SER A N 1
ATOM 774 C CA . SER A 1 102 ? -9.559 2.890 0.663 1.00 72.44 102 SER A CA 1
ATOM 775 C C . SER A 1 102 ? -10.284 3.575 1.808 1.00 72.44 102 SER A C 1
ATOM 777 O O . SER A 1 102 ? -9.768 3.619 2.923 1.00 72.44 102 SER A O 1
ATOM 779 N N . ARG A 1 103 ? -11.480 4.097 1.535 1.00 78.19 103 ARG A N 1
ATOM 780 C CA . ARG A 1 103 ? -12.386 4.633 2.553 1.00 78.19 103 ARG A CA 1
ATOM 781 C C . ARG A 1 103 ? -13.449 3.585 2.862 1.00 78.19 103 ARG A C 1
ATOM 783 O O . ARG A 1 103 ? -14.258 3.271 1.989 1.00 78.19 103 ARG A O 1
ATOM 790 N N . SER A 1 104 ? -13.456 3.051 4.077 1.00 83.31 104 SER A N 1
ATOM 791 C CA . SER A 1 104 ? -14.463 2.096 4.553 1.00 83.31 104 SER A CA 1
ATOM 792 C C . SER A 1 104 ? -15.198 2.651 5.768 1.00 83.31 104 SER A C 1
ATOM 794 O O . SER A 1 104 ? -14.604 3.278 6.636 1.00 83.31 104 SER A O 1
ATOM 796 N N . LEU A 1 105 ? -16.512 2.433 5.827 1.00 87.88 105 LEU A N 1
ATOM 797 C CA . LEU A 1 105 ? -17.297 2.658 7.042 1.00 87.88 105 LEU A CA 1
ATOM 798 C C . LEU A 1 105 ? -17.205 1.408 7.909 1.00 87.88 105 LEU A C 1
ATOM 800 O O . LEU A 1 105 ? -17.433 0.305 7.414 1.00 87.88 105 LEU A O 1
ATOM 804 N N . GLU A 1 106 ? -16.865 1.580 9.181 1.00 90.00 106 GLU A N 1
ATOM 805 C CA . GLU A 1 106 ? -16.658 0.485 10.125 1.00 90.00 106 GLU A CA 1
ATOM 806 C C . GLU A 1 106 ? -17.263 0.833 11.490 1.00 90.00 106 GLU A C 1
ATOM 808 O O . GLU A 1 106 ? -17.171 1.967 11.968 1.00 90.00 106 GLU A O 1
ATOM 813 N N . TRP A 1 107 ? -17.874 -0.163 12.136 1.00 91.69 107 TRP A N 1
ATOM 814 C CA . TRP A 1 107 ? -18.268 -0.062 13.538 1.00 91.69 107 TRP A CA 1
ATOM 815 C C . TRP A 1 107 ? -17.053 -0.297 14.426 1.00 91.69 107 TRP A C 1
ATOM 817 O O . TRP A 1 107 ? -16.456 -1.372 14.397 1.00 91.69 107 TRP A O 1
ATOM 827 N N . VAL A 1 108 ? -16.720 0.686 15.256 1.00 91.19 108 VAL A N 1
ATOM 828 C CA . VAL A 1 108 ? -15.610 0.601 16.203 1.00 91.19 108 VAL A CA 1
ATOM 829 C C . VAL A 1 108 ? -16.166 0.627 17.618 1.00 91.19 108 VAL A C 1
ATOM 831 O O . VAL A 1 108 ? -16.860 1.563 18.017 1.00 91.19 108 VAL A O 1
ATOM 834 N N . ALA A 1 109 ? -15.872 -0.428 18.372 1.00 91.69 109 ALA A N 1
ATOM 835 C CA . ALA A 1 109 ? -16.272 -0.567 19.761 1.00 91.69 109 ALA A CA 1
ATOM 836 C C . ALA A 1 109 ? -15.075 -0.280 20.676 1.00 91.69 109 ALA A C 1
ATOM 838 O O . ALA A 1 109 ? -13.980 -0.784 20.433 1.00 91.69 109 ALA A O 1
ATOM 839 N N . SER A 1 110 ? -15.277 0.528 21.716 1.00 92.06 110 SER A N 1
ATOM 840 C CA . SER A 1 110 ? -14.259 0.748 22.744 1.00 92.06 110 SER A CA 1
ATOM 841 C C . SER A 1 110 ? -14.131 -0.454 23.677 1.00 92.06 110 SER A C 1
ATOM 843 O O . SER A 1 110 ? -14.962 -1.367 23.669 1.00 92.06 110 SER A O 1
ATOM 845 N N . GLU A 1 111 ? -13.140 -0.383 24.560 1.00 93.75 111 GLU A N 1
ATOM 846 C CA . GLU A 1 111 ? -13.049 -1.265 25.719 1.00 93.75 111 GLU A CA 1
ATOM 847 C C . GLU A 1 111 ? -14.313 -1.204 26.584 1.00 93.75 111 GLU A C 1
ATOM 849 O O . GLU A 1 111 ? -15.038 -0.197 26.617 1.00 93.75 111 GLU A O 1
ATOM 854 N N . TRP A 1 112 ? -14.563 -2.309 27.284 1.00 95.25 112 TRP A N 1
ATOM 855 C CA . TRP A 1 112 ? -15.666 -2.431 28.225 1.00 95.25 112 TRP A CA 1
ATOM 856 C C . TRP A 1 112 ? -15.406 -1.623 29.497 1.00 95.25 112 TRP A C 1
ATOM 858 O O . TRP A 1 112 ? -14.290 -1.553 30.012 1.00 95.25 112 TRP A O 1
ATOM 868 N N . SER A 1 113 ? -16.466 -1.020 30.031 1.00 94.38 113 SER A N 1
ATOM 869 C CA . SER A 1 113 ? -16.446 -0.385 31.341 1.00 94.38 113 SER A CA 1
ATOM 870 C C . SER A 1 113 ? -16.242 -1.424 32.440 1.00 94.38 113 SER A C 1
ATOM 872 O O . SER A 1 113 ? -16.498 -2.613 32.262 1.00 94.38 113 SER A O 1
ATOM 874 N N . LYS A 1 114 ? -15.894 -0.957 33.642 1.00 93.75 114 LYS A N 1
ATOM 875 C CA . LYS A 1 114 ? -15.985 -1.797 34.842 1.00 93.75 114 LYS A CA 1
ATOM 876 C C . LYS A 1 114 ? -17.411 -2.335 35.009 1.00 93.75 114 LYS A C 1
ATOM 878 O O . LYS A 1 114 ? -18.377 -1.682 34.595 1.00 93.75 114 LYS A O 1
ATOM 883 N N . CYS A 1 115 ? -17.516 -3.509 35.624 1.00 94.38 115 CYS A N 1
ATOM 884 C CA . CYS A 1 115 ? -18.796 -4.115 35.962 1.00 94.38 115 CYS A CA 1
ATOM 885 C C . CYS A 1 115 ? -19.591 -3.189 36.893 1.00 94.38 115 CYS A C 1
ATOM 887 O O . CYS A 1 115 ? -19.026 -2.597 37.813 1.00 94.38 115 CYS A O 1
ATOM 889 N N . SER A 1 116 ? -20.897 -3.055 36.657 1.00 94.12 116 SER A N 1
ATOM 890 C CA . SER A 1 116 ? -21.784 -2.245 37.500 1.00 94.12 116 SER A CA 1
ATOM 891 C C . SER A 1 116 ? -21.922 -2.801 38.917 1.00 94.12 116 SER A C 1
ATOM 893 O O . SER A 1 116 ? -22.227 -2.054 39.842 1.00 94.12 116 SER A O 1
ATOM 895 N N . ALA A 1 117 ? -21.733 -4.113 39.075 1.00 91.31 117 ALA A N 1
ATOM 896 C CA . ALA A 1 117 ? -21.786 -4.803 40.349 1.00 91.31 117 ALA A CA 1
ATOM 897 C C . ALA A 1 117 ? -20.372 -4.979 40.916 1.00 91.31 117 ALA A C 1
ATOM 899 O O . ALA A 1 117 ? -19.443 -5.360 40.205 1.00 91.31 117 ALA A O 1
ATOM 900 N N . THR A 1 118 ? -20.218 -4.724 42.214 1.00 90.44 118 THR A N 1
ATOM 901 C CA . THR A 1 118 ? -18.992 -5.037 42.964 1.00 90.44 118 THR A CA 1
ATOM 902 C C . THR A 1 118 ? -18.976 -6.481 43.457 1.00 90.44 118 THR A C 1
ATOM 904 O O . THR A 1 118 ? -17.904 -7.014 43.740 1.00 90.44 118 THR A O 1
ATOM 907 N N . CYS A 1 119 ? -20.148 -7.118 43.537 1.00 90.81 119 CYS A N 1
ATOM 908 C CA . CYS A 1 119 ? -20.300 -8.535 43.818 1.00 90.81 119 CYS A CA 1
ATOM 909 C C . CYS A 1 119 ? -21.493 -9.136 43.050 1.00 90.81 119 CYS A C 1
ATOM 911 O O . CYS A 1 119 ? -22.473 -8.440 42.788 1.00 90.81 119 CYS A O 1
ATOM 913 N N . GLY A 1 120 ? -21.434 -10.421 42.699 1.00 90.88 120 GLY A N 1
ATOM 914 C CA . GLY A 1 120 ? -22.487 -11.119 41.959 1.00 90.88 120 GLY A CA 1
ATOM 915 C C . GLY A 1 120 ? -22.579 -10.709 40.484 1.00 90.88 120 GLY A C 1
ATOM 916 O O . GLY A 1 120 ? -21.594 -10.296 39.880 1.00 90.88 120 GLY A O 1
ATOM 917 N N . VAL A 1 121 ? -23.763 -10.851 39.886 1.00 94.19 121 VAL A N 1
ATOM 918 C CA . VAL A 1 121 ? -23.997 -10.547 38.463 1.00 94.19 121 VAL A CA 1
ATOM 919 C C . VAL A 1 121 ? -24.287 -9.057 38.272 1.00 94.19 121 VAL A C 1
ATOM 921 O O . VAL A 1 121 ? -25.105 -8.476 38.985 1.00 94.19 121 VAL A O 1
ATOM 924 N N . GLY A 1 122 ? -23.650 -8.448 37.276 1.00 93.62 122 GLY A N 1
ATOM 925 C CA . GLY A 1 122 ? -23.885 -7.072 36.853 1.00 93.62 122 GLY A CA 1
ATOM 926 C C . GLY A 1 122 ? -23.820 -6.912 35.337 1.00 93.62 122 GLY A C 1
ATOM 927 O O . GLY A 1 122 ? -23.865 -7.886 34.585 1.00 93.62 122 GLY A O 1
ATOM 928 N N . TYR A 1 123 ? -23.687 -5.664 34.887 1.00 95.75 123 TYR A N 1
ATOM 929 C CA . TYR A 1 123 ? -23.545 -5.318 33.474 1.00 95.75 123 TYR A CA 1
ATOM 930 C C . TYR A 1 123 ? -22.353 -4.394 33.247 1.00 95.75 123 TYR A C 1
ATOM 932 O O . TYR A 1 123 ? -22.023 -3.550 34.081 1.00 95.75 123 TYR A O 1
ATOM 940 N N . GLN A 1 124 ? -21.727 -4.529 32.087 1.00 95.81 124 GLN A N 1
ATOM 941 C CA . GLN A 1 124 ? -20.683 -3.636 31.598 1.00 95.81 124 GLN A CA 1
ATOM 942 C C . GLN A 1 124 ? -21.120 -3.026 30.267 1.00 95.81 124 GLN A C 1
ATOM 944 O O . GLN A 1 124 ? -21.859 -3.642 29.494 1.00 95.81 124 GLN A O 1
ATOM 949 N N . ARG A 1 125 ? -20.694 -1.786 30.024 1.00 95.31 125 ARG A N 1
ATOM 950 C CA . ARG A 1 125 ? -21.071 -0.992 28.851 1.00 95.31 125 ARG A CA 1
ATOM 951 C C . ARG A 1 125 ? -19.838 -0.597 28.059 1.00 95.31 125 ARG A C 1
ATOM 953 O O . ARG A 1 125 ? -18.768 -0.443 28.635 1.00 95.31 125 ARG A O 1
ATOM 960 N N . ARG A 1 126 ? -19.978 -0.390 26.756 1.00 95.38 126 ARG A N 1
ATOM 961 C CA . ARG A 1 126 ? -18.920 0.181 25.910 1.00 95.38 126 ARG A CA 1
ATOM 962 C C . ARG A 1 126 ? -19.501 1.198 24.943 1.00 95.38 126 ARG A C 1
ATOM 964 O O . ARG A 1 126 ? -20.690 1.156 24.640 1.00 95.38 126 ARG A O 1
ATOM 971 N N . SER A 1 127 ? -18.662 2.101 24.449 1.00 93.06 127 SER A N 1
ATOM 972 C CA . SER A 1 127 ? -19.049 2.994 23.358 1.00 93.06 127 SER A CA 1
ATOM 973 C C . SER A 1 127 ? -18.916 2.262 22.026 1.00 93.06 127 SER A C 1
ATOM 975 O O . SER A 1 127 ? -17.934 1.556 21.798 1.00 93.06 127 SER A O 1
ATOM 977 N N . VAL A 1 128 ? -19.905 2.418 21.153 1.00 93.81 128 VAL A N 1
ATOM 978 C CA . VAL A 1 128 ? -19.900 1.878 19.792 1.00 93.81 128 VAL A CA 1
ATOM 979 C C . VAL A 1 128 ? -20.117 3.059 18.864 1.00 93.81 128 VAL A C 1
ATOM 981 O O . VAL A 1 128 ? -21.092 3.784 19.016 1.00 93.81 128 VAL A O 1
ATOM 984 N N . ARG A 1 129 ? -19.174 3.294 17.955 1.00 92.62 129 ARG A N 1
ATOM 985 C CA . ARG A 1 129 ? -19.162 4.469 17.079 1.00 92.62 129 ARG A CA 1
ATOM 986 C C . ARG A 1 129 ? -19.000 4.028 15.633 1.00 92.62 129 ARG A C 1
ATOM 988 O O . ARG A 1 129 ? -18.278 3.071 15.354 1.00 92.62 129 ARG A O 1
ATOM 995 N N . CYS A 1 130 ? -19.677 4.716 14.721 1.00 92.62 130 CYS A N 1
ATOM 996 C CA . CYS A 1 130 ? -19.519 4.509 13.285 1.00 92.62 130 CYS A CA 1
ATOM 997 C C . CYS A 1 130 ? -18.390 5.418 12.792 1.00 92.62 130 CYS A C 1
ATOM 999 O O . CYS A 1 130 ? -18.499 6.639 12.894 1.00 92.62 130 CYS A O 1
ATOM 1001 N N . LEU A 1 131 ? -17.292 4.846 12.299 1.00 91.06 131 LEU A N 1
ATOM 1002 C CA . LEU A 1 131 ? -16.139 5.610 11.822 1.00 91.06 131 LEU A CA 1
ATOM 1003 C C . LEU A 1 131 ? -15.928 5.386 10.322 1.00 91.06 131 LEU A C 1
ATOM 1005 O O . LEU A 1 131 ? -16.007 4.260 9.832 1.00 91.06 131 LEU A O 1
ATOM 1009 N N . LEU A 1 132 ? -15.611 6.458 9.597 1.00 87.06 132 LEU A N 1
ATOM 1010 C CA . LEU A 1 132 ? -15.054 6.382 8.251 1.00 87.06 132 LEU A CA 1
ATOM 1011 C C . LEU A 1 132 ? -13.539 6.212 8.368 1.00 87.06 132 LEU A C 1
ATOM 1013 O O . LEU A 1 132 ? -12.824 7.169 8.659 1.00 87.06 132 LEU A O 1
ATOM 1017 N N . VAL A 1 133 ? -13.068 4.991 8.154 1.00 83.75 133 VAL A N 1
ATOM 1018 C CA . VAL A 1 133 ? -11.661 4.608 8.207 1.00 83.75 133 VAL A CA 1
ATOM 1019 C C . VAL A 1 133 ? -11.027 4.821 6.839 1.00 83.75 133 VAL A C 1
ATOM 1021 O O . VAL A 1 133 ? -11.466 4.248 5.840 1.00 83.75 133 VAL A O 1
ATOM 1024 N N . GLU A 1 134 ? -9.967 5.623 6.789 1.00 76.69 134 GLU A N 1
ATOM 1025 C CA . GLU A 1 134 ? -9.089 5.681 5.624 1.00 76.69 134 GLU A CA 1
ATOM 1026 C C . GLU A 1 134 ? -7.911 4.732 5.834 1.00 76.69 134 GLU A C 1
ATOM 1028 O O . GLU A 1 134 ? -7.120 4.893 6.762 1.00 76.69 134 GLU A O 1
ATOM 1033 N N . ARG A 1 135 ? -7.788 3.723 4.971 1.00 72.44 135 ARG A N 1
ATOM 1034 C CA . ARG A 1 135 ? -6.621 2.841 4.936 1.00 72.44 135 ARG A CA 1
ATOM 1035 C C . ARG A 1 135 ? -5.761 3.215 3.741 1.00 72.44 135 ARG A C 1
ATOM 1037 O O . ARG A 1 135 ? -6.237 3.216 2.603 1.00 72.44 135 ARG A O 1
ATOM 1044 N N . HIS A 1 136 ? -4.491 3.499 4.005 1.00 68.88 136 HIS A N 1
ATOM 1045 C CA . HIS A 1 136 ? -3.475 3.619 2.968 1.00 68.88 136 HIS A CA 1
ATOM 1046 C C . HIS A 1 136 ? -2.892 2.234 2.686 1.00 68.88 136 HIS A C 1
ATOM 1048 O O . HIS A 1 136 ? -2.487 1.528 3.610 1.00 68.88 136 HIS A O 1
ATOM 1054 N N . ALA A 1 137 ? -2.831 1.833 1.416 1.00 56.97 137 ALA A N 1
ATOM 1055 C CA . ALA A 1 137 ? -2.083 0.641 1.025 1.00 56.97 137 ALA A CA 1
ATOM 1056 C C . ALA A 1 137 ? -0.573 0.919 1.158 1.00 56.97 137 ALA A C 1
ATOM 1058 O O . ALA A 1 137 ? 0.048 1.488 0.262 1.00 56.97 137 ALA A O 1
ATOM 1059 N N . GLY A 1 138 ? -0.001 0.553 2.305 1.00 56.09 138 GLY A N 1
ATOM 1060 C CA . GLY A 1 138 ? 1.411 0.690 2.666 1.00 56.09 138 GLY A CA 1
ATOM 1061 C C . GLY A 1 138 ? 1.721 -0.127 3.930 1.00 56.09 138 GLY A C 1
ATOM 1062 O O . GLY A 1 138 ? 0.797 -0.707 4.507 1.00 56.09 138 GLY A O 1
ATOM 1063 N N . PRO A 1 139 ? 2.993 -0.224 4.367 1.00 48.31 139 PRO A N 1
ATOM 1064 C CA . PRO A 1 139 ? 3.334 -0.906 5.613 1.00 48.31 139 PRO A CA 1
ATOM 1065 C C . PRO A 1 139 ? 2.502 -0.300 6.749 1.00 48.31 139 PRO A C 1
ATOM 1067 O O . PRO A 1 139 ? 2.460 0.929 6.843 1.00 48.31 139 PRO A O 1
ATOM 1070 N N . PRO A 1 140 ? 1.831 -1.109 7.586 1.00 45.94 140 PRO A N 1
ATOM 1071 C CA . PRO A 1 140 ? 0.996 -0.583 8.652 1.00 45.94 140 PRO A CA 1
ATOM 1072 C C . PRO A 1 140 ? 1.885 0.199 9.619 1.00 45.94 140 PRO A C 1
ATOM 1074 O O . PRO A 1 140 ? 2.617 -0.388 10.420 1.00 45.94 140 PRO A O 1
ATOM 1077 N N . SER A 1 141 ? 1.841 1.531 9.560 1.00 50.09 141 SER A N 1
ATOM 1078 C CA . SER A 1 141 ? 2.234 2.318 10.717 1.00 50.09 141 SER A CA 1
ATOM 1079 C C . SER A 1 141 ? 1.249 1.933 11.817 1.00 50.09 141 SER A C 1
ATOM 1081 O O . SER A 1 141 ? 0.037 1.928 11.614 1.00 50.09 141 SER A O 1
ATOM 1083 N N . LYS A 1 142 ? 1.760 1.542 12.986 1.00 44.22 142 LYS A N 1
ATOM 1084 C CA . LYS A 1 142 ? 0.972 1.137 14.169 1.00 44.22 142 LYS A CA 1
ATOM 1085 C C . LYS A 1 142 ? 0.134 2.284 14.763 1.00 44.22 142 LYS A C 1
ATOM 1087 O O . LYS A 1 142 ? -0.255 2.237 15.924 1.00 44.22 142 LYS A O 1
ATOM 1092 N N . SER A 1 143 ? -0.089 3.334 13.992 1.00 47.06 143 SER A N 1
ATOM 1093 C CA . SER A 1 143 ? -0.679 4.585 14.411 1.00 47.06 143 SER A CA 1
ATOM 1094 C C . SER A 1 143 ? -2.139 4.545 14.009 1.00 47.06 143 SER A C 1
ATOM 1096 O O . SER A 1 143 ? -2.465 4.707 12.839 1.00 47.06 143 SER A O 1
ATOM 1098 N N . GLU A 1 144 ? -2.951 4.201 15.005 1.00 52.88 144 GLU A N 1
ATOM 1099 C CA . GLU A 1 144 ? -4.333 4.624 15.218 1.00 52.88 144 GLU A CA 1
ATOM 1100 C C . GLU A 1 144 ? -5.115 4.990 13.959 1.00 52.88 144 GLU A C 1
ATOM 1102 O O . GLU A 1 144 ? -4.869 5.999 13.306 1.00 52.88 144 GLU A O 1
ATOM 1107 N N . VAL A 1 145 ? -6.135 4.182 13.685 1.00 55.84 145 VAL A N 1
ATOM 1108 C CA . VAL A 1 145 ? -7.261 4.519 12.818 1.00 55.84 145 VAL A CA 1
ATOM 1109 C C . VAL A 1 145 ? -7.705 5.965 13.092 1.00 55.84 145 VAL A C 1
ATOM 1111 O O . VAL A 1 145 ? -8.449 6.221 14.038 1.00 55.84 145 VAL A O 1
ATOM 1114 N N . VAL A 1 146 ? -7.264 6.921 12.265 1.00 61.91 146 VAL A N 1
ATOM 1115 C CA . VAL A 1 146 ? -7.796 8.291 12.240 1.00 61.91 146 VAL A CA 1
ATOM 1116 C C . VAL A 1 146 ? -9.120 8.221 11.488 1.00 61.91 146 VAL A C 1
ATOM 1118 O O . VAL A 1 146 ? -9.240 8.594 10.325 1.00 61.91 146 VAL A O 1
ATOM 1121 N N . GLY A 1 147 ? -10.103 7.596 12.130 1.00 70.44 147 GLY A N 1
ATOM 1122 C CA . GLY A 1 147 ? -11.446 7.475 11.597 1.00 70.44 147 GLY A CA 1
ATOM 1123 C C . GLY A 1 147 ? -12.231 8.751 11.871 1.00 70.44 147 GLY A C 1
ATOM 1124 O O . GLY A 1 147 ? -12.293 9.201 13.014 1.00 70.44 147 GLY A O 1
ATOM 1125 N N . VAL A 1 148 ? -12.853 9.330 10.844 1.00 84.44 148 VAL A N 1
ATOM 1126 C CA . VAL A 1 148 ? -13.800 10.439 11.041 1.00 84.44 148 VAL A CA 1
ATOM 1127 C C . VAL A 1 148 ? -15.111 9.854 11.550 1.00 84.44 148 VAL A C 1
ATOM 1129 O O . VAL A 1 148 ? -15.683 8.982 10.896 1.00 84.44 148 VAL A O 1
ATOM 1132 N N . GLU A 1 149 ? -15.597 10.326 12.696 1.00 88.00 149 GLU A N 1
ATOM 1133 C CA . GLU A 1 149 ? -16.877 9.873 13.243 1.00 88.00 149 GLU A CA 1
ATOM 1134 C C . GLU A 1 149 ? -18.035 10.272 12.320 1.00 88.00 149 GLU A C 1
ATOM 1136 O O . GLU A 1 149 ? -18.127 11.407 11.841 1.00 88.00 149 GLU A O 1
ATOM 1141 N N . LYS A 1 150 ? -18.895 9.298 12.028 1.00 91.50 150 LYS A N 1
ATOM 1142 C CA . LYS A 1 150 ? -20.068 9.424 11.169 1.00 91.50 150 LYS A CA 1
ATOM 1143 C C . LYS A 1 150 ? -21.331 9.052 11.941 1.00 91.50 150 LYS A C 1
ATOM 1145 O O . LYS A 1 150 ? -21.254 8.330 12.936 1.00 91.50 150 LYS A O 1
ATOM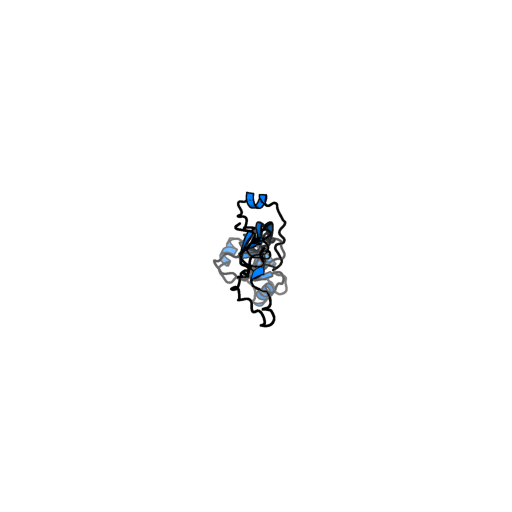 1150 N N . PRO A 1 151 ? -22.508 9.522 11.496 1.00 93.12 151 PRO A N 1
ATOM 1151 C CA . PRO A 1 151 ? -23.770 9.123 12.103 1.00 93.12 151 PRO A CA 1
ATOM 1152 C C . PRO A 1 151 ? -23.952 7.600 12.061 1.00 93.12 151 PRO A C 1
ATOM 1154 O O . PRO A 1 151 ? -23.708 6.968 11.033 1.00 93.12 151 PRO A O 1
ATOM 1157 N N . GLU A 1 152 ? -24.459 7.011 13.146 1.00 90.06 152 GLU A N 1
ATOM 1158 C CA . GLU A 1 152 ? -24.765 5.570 13.237 1.00 90.06 152 GLU A CA 1
ATOM 1159 C C . GLU A 1 152 ? -25.683 5.069 12.103 1.00 90.06 152 GLU A C 1
ATOM 1161 O O . GLU A 1 152 ? -25.608 3.908 11.679 1.00 90.06 152 GLU A O 1
ATOM 1166 N N . SER A 1 153 ? -26.529 5.956 11.569 1.00 91.06 153 SER A N 1
ATOM 1167 C CA . SER A 1 153 ? -27.408 5.668 10.438 1.00 91.06 153 SER A CA 1
ATOM 1168 C C . SER A 1 153 ? -26.646 5.326 9.157 1.00 91.06 153 SER A C 1
ATOM 1170 O O . SER A 1 153 ? -27.152 4.536 8.370 1.00 91.06 153 SER A O 1
ATOM 1172 N N . GLU A 1 154 ? -25.433 5.845 8.949 1.00 91.88 154 GLU A N 1
ATOM 1173 C CA . GLU A 1 154 ? -24.643 5.589 7.739 1.00 91.88 154 GLU A CA 1
ATOM 1174 C C . GLU A 1 154 ? -24.093 4.154 7.727 1.00 91.88 154 GLU A C 1
ATOM 1176 O O . GLU A 1 154 ? -24.204 3.447 6.722 1.00 91.88 154 GLU A O 1
ATOM 1181 N N . CYS A 1 155 ? -23.586 3.679 8.870 1.00 90.31 155 CYS A N 1
ATOM 1182 C CA . CYS A 1 155 ? -23.176 2.283 9.028 1.00 90.31 155 CYS A CA 1
ATOM 1183 C C . CYS A 1 155 ? -24.375 1.325 8.936 1.00 90.31 155 CYS A C 1
ATOM 1185 O O . CYS A 1 155 ? -24.292 0.284 8.280 1.00 90.31 155 CYS A O 1
ATOM 1187 N N . THR A 1 156 ? -25.507 1.690 9.544 1.00 91.62 156 THR A N 1
ATOM 1188 C CA . THR A 1 156 ? -26.730 0.869 9.519 1.00 91.62 156 THR A CA 1
ATOM 1189 C C . THR A 1 156 ? -27.341 0.800 8.117 1.00 91.62 156 THR A C 1
ATOM 1191 O O . THR A 1 156 ? -27.728 -0.277 7.671 1.00 91.62 156 THR A O 1
ATOM 1194 N N . ALA A 1 157 ? -27.363 1.914 7.377 1.00 91.69 157 ALA A N 1
ATOM 1195 C CA . ALA A 1 157 ? -27.845 1.968 5.995 1.00 91.69 157 ALA A CA 1
ATOM 1196 C C . ALA A 1 157 ? -27.003 1.105 5.042 1.00 91.69 157 ALA A C 1
ATOM 1198 O O . ALA A 1 157 ? -27.520 0.599 4.050 1.00 91.69 157 ALA A O 1
ATOM 1199 N N . ARG A 1 158 ? -25.718 0.891 5.361 1.00 89.31 158 ARG A N 1
ATOM 1200 C CA . ARG A 1 158 ? -24.845 -0.053 4.646 1.00 89.31 158 ARG A CA 1
ATOM 1201 C C . ARG A 1 158 ? -25.017 -1.514 5.071 1.00 89.31 158 ARG A C 1
ATOM 1203 O O . ARG A 1 158 ? -24.304 -2.371 4.557 1.00 89.31 158 ARG A O 1
ATOM 1210 N N . GLY A 1 159 ? -25.933 -1.804 5.993 1.00 89.94 159 GLY A N 1
ATOM 1211 C CA . GLY A 1 159 ? -26.178 -3.156 6.491 1.00 89.94 159 GLY A CA 1
ATOM 1212 C C . GLY A 1 159 ? -25.052 -3.704 7.371 1.00 89.94 159 GLY A C 1
ATOM 1213 O O . GLY A 1 159 ? -24.930 -4.918 7.515 1.00 89.94 159 GLY A O 1
ATOM 1214 N N . LEU A 1 160 ? -24.208 -2.839 7.949 1.00 90.19 160 LEU A N 1
ATOM 1215 C CA . LEU A 1 160 ? -23.146 -3.274 8.856 1.00 90.19 160 LEU A CA 1
ATOM 1216 C C . LEU A 1 160 ? -23.736 -3.659 10.217 1.00 90.19 160 LEU A C 1
ATOM 1218 O O . LEU A 1 160 ? -24.453 -2.871 10.838 1.00 90.19 160 LEU A O 1
ATOM 1222 N N . ALA A 1 161 ? -23.383 -4.847 10.708 1.00 91.00 161 ALA A N 1
ATOM 1223 C CA . ALA A 1 161 ? -23.843 -5.342 12.001 1.00 91.00 161 ALA A CA 1
ATOM 1224 C C . ALA A 1 161 ? -23.265 -4.500 13.151 1.00 91.00 161 ALA A C 1
ATOM 1226 O O . ALA A 1 161 ? -22.049 -4.470 13.353 1.00 91.00 161 ALA A O 1
ATOM 1227 N N . ARG A 1 162 ? -24.140 -3.825 13.908 1.00 92.50 162 ARG A N 1
ATOM 1228 C CA . ARG A 1 162 ? -23.764 -3.033 15.087 1.00 92.50 162 ARG A CA 1
ATOM 1229 C C . ARG A 1 162 ? -23.358 -3.973 16.231 1.00 92.50 162 ARG A C 1
ATOM 1231 O O . ARG A 1 162 ? -24.171 -4.807 16.634 1.00 92.50 162 ARG A O 1
ATOM 1238 N N . PRO A 1 163 ? -22.139 -3.851 16.781 1.00 92.94 163 PRO A N 1
ATOM 1239 C CA . PRO A 1 163 ? -21.739 -4.596 17.968 1.00 92.94 163 PRO A CA 1
ATOM 1240 C C . PRO A 1 163 ? -22.603 -4.237 19.183 1.00 92.94 163 PRO A C 1
ATOM 1242 O O . PRO A 1 163 ? -23.040 -3.097 19.325 1.00 92.94 163 PRO A O 1
ATOM 1245 N N . THR A 1 164 ? -22.791 -5.181 20.106 1.00 92.75 164 THR A N 1
ATOM 1246 C CA . THR A 1 164 ? -23.541 -4.931 21.347 1.00 92.75 164 THR A CA 1
ATOM 1247 C C . THR A 1 164 ? -22.820 -3.905 22.218 1.00 92.75 164 THR A C 1
ATOM 1249 O O . THR A 1 164 ? -21.613 -4.018 22.418 1.00 92.75 164 THR A O 1
ATOM 1252 N N . ASP A 1 165 ? -23.535 -2.926 22.757 1.00 94.19 165 ASP A N 1
ATOM 1253 C CA . ASP A 1 165 ? -23.022 -1.879 23.654 1.00 94.19 165 ASP A CA 1
ATOM 1254 C C . ASP A 1 165 ? -23.150 -2.241 25.143 1.00 94.19 165 ASP A C 1
ATOM 1256 O O . ASP A 1 165 ? -22.571 -1.565 25.996 1.00 94.19 165 ASP A O 1
ATOM 1260 N N . MET A 1 166 ? -23.842 -3.339 25.458 1.00 94.75 166 MET A N 1
ATOM 1261 C CA . MET A 1 166 ? -24.003 -3.882 26.806 1.00 94.75 166 MET A CA 1
ATOM 1262 C C . MET A 1 166 ? -23.764 -5.391 26.835 1.00 94.75 166 MET A C 1
ATOM 1264 O O . MET A 1 166 ? -24.204 -6.109 25.940 1.00 94.75 166 MET A O 1
ATOM 1268 N N . GLN A 1 167 ? -23.114 -5.884 27.885 1.00 94.56 167 GLN A N 1
ATOM 1269 C CA . GLN A 1 167 ? -23.011 -7.321 28.144 1.00 94.56 167 GLN A CA 1
ATOM 1270 C C . GLN A 1 167 ? -23.037 -7.621 29.650 1.00 94.56 167 GLN A C 1
ATOM 1272 O O . GLN A 1 167 ? -22.687 -6.742 30.449 1.00 94.56 167 GLN A O 1
ATOM 1277 N N . PRO A 1 168 ? -23.446 -8.836 30.061 1.00 95.44 168 PRO A N 1
ATOM 1278 C CA . PRO A 1 168 ? -23.344 -9.255 31.453 1.00 95.44 168 PRO A CA 1
ATOM 1279 C C . PRO A 1 168 ? -21.879 -9.353 31.905 1.00 95.44 168 PRO A C 1
ATOM 1281 O O . PRO A 1 168 ? -20.960 -9.554 31.105 1.00 95.44 168 PRO A O 1
ATOM 1284 N N . CYS A 1 169 ? -21.664 -9.194 33.206 1.00 94.06 169 CYS A N 1
ATOM 1285 C CA . CYS A 1 169 ? -20.390 -9.434 33.874 1.00 94.06 169 CYS A CA 1
ATOM 1286 C C . CYS A 1 169 ? -20.623 -10.115 35.222 1.00 94.06 169 CYS A C 1
ATOM 1288 O O . CYS A 1 169 ? -21.640 -9.890 35.877 1.00 94.06 169 CYS A O 1
ATOM 1290 N N . GLU A 1 170 ? -19.661 -10.929 35.641 1.00 93.38 170 GLU A N 1
ATOM 1291 C CA . GLU A 1 170 ? -19.670 -11.598 36.938 1.00 93.38 170 GLU A CA 1
ATOM 1292 C C . GLU A 1 170 ? -18.566 -11.001 37.812 1.00 93.38 170 GLU A C 1
ATOM 1294 O O . GLU A 1 170 ? -17.383 -11.052 37.475 1.00 93.38 170 GLU A O 1
ATOM 1299 N N . ALA A 1 171 ? -18.972 -10.384 38.917 1.00 89.31 171 ALA A N 1
ATOM 1300 C CA . ALA A 1 171 ? -18.093 -9.916 39.974 1.00 89.31 171 ALA A CA 1
ATOM 1301 C C . ALA A 1 171 ? -17.978 -10.976 41.081 1.00 89.31 171 ALA A C 1
ATOM 1303 O O . ALA A 1 171 ? -18.664 -12.000 41.075 1.00 89.31 171 ALA A O 1
ATOM 1304 N N . SER A 1 172 ? -17.112 -10.721 42.061 1.00 88.56 172 SER A N 1
ATOM 1305 C CA . SER A 1 172 ? -16.886 -11.616 43.199 1.00 88.56 172 SER A CA 1
ATOM 1306 C C . SER A 1 172 ? -18.201 -12.012 43.891 1.00 88.56 172 SER A C 1
ATOM 1308 O O . SER A 1 172 ? -19.105 -11.191 43.970 1.00 88.56 172 SER A O 1
ATOM 1310 N N . PRO A 1 173 ? -18.358 -13.225 44.439 1.00 89.44 173 PRO A N 1
ATOM 1311 C CA . PRO A 1 173 ? -19.587 -13.608 45.136 1.00 89.44 173 PRO A CA 1
ATOM 1312 C C . PRO A 1 173 ? -19.946 -12.636 46.272 1.00 89.44 173 PRO A C 1
ATOM 1314 O O . PRO A 1 173 ? -19.073 -12.192 47.018 1.00 89.44 173 PRO A O 1
ATOM 1317 N N . CYS A 1 174 ? -21.232 -12.307 46.423 1.00 89.56 174 CYS A N 1
ATOM 1318 C CA . CYS A 1 174 ? -21.682 -11.439 47.511 1.00 89.56 174 CYS A CA 1
ATOM 1319 C C . CYS A 1 174 ? -21.656 -12.173 48.856 1.00 89.56 174 CYS A C 1
ATOM 1321 O O . CYS A 1 174 ? -22.150 -13.296 48.973 1.00 89.56 174 CYS A O 1
ATOM 1323 N N . VAL A 1 175 ? -21.143 -11.502 49.887 1.00 88.88 175 VAL A N 1
ATOM 1324 C CA . VAL A 1 175 ? -21.187 -11.998 51.267 1.00 88.88 175 VAL A CA 1
ATOM 1325 C C . VAL A 1 175 ? -22.632 -11.954 51.767 1.00 88.88 175 VAL A C 1
ATOM 1327 O O . VAL A 1 175 ? -23.294 -10.921 51.671 1.00 88.88 175 VAL A O 1
ATOM 1330 N N . LYS A 1 176 ? -23.123 -13.070 52.312 1.00 87.25 176 LYS A N 1
ATOM 1331 C CA . LYS A 1 176 ? -24.420 -13.150 52.996 1.00 87.25 176 LYS A CA 1
ATOM 1332 C C . LYS A 1 176 ? -24.194 -13.392 54.483 1.00 87.25 176 LYS A C 1
ATOM 1334 O O . LYS A 1 176 ? -23.453 -14.300 54.846 1.00 87.25 176 LYS A O 1
ATOM 1339 N N . TRP A 1 177 ? -24.853 -12.600 55.324 1.00 82.56 177 TRP A N 1
ATOM 1340 C CA . TRP A 1 177 ? -24.922 -12.858 56.760 1.00 82.56 177 TRP A CA 1
ATOM 1341 C C . TRP A 1 177 ? -25.950 -13.952 57.033 1.00 82.56 177 TRP A C 1
ATOM 1343 O O . TRP A 1 177 ? -27.067 -13.897 56.517 1.00 82.56 177 TRP A O 1
ATOM 1353 N N . SER A 1 178 ? -25.577 -14.927 57.853 1.00 85.50 178 SER A N 1
ATOM 1354 C CA . SER A 1 178 ? -26.494 -15.918 58.409 1.00 85.50 178 SER A CA 1
ATOM 1355 C C . SER A 1 178 ? -26.697 -15.636 59.899 1.00 85.50 178 SER A C 1
ATOM 1357 O O . SER A 1 178 ? -25.700 -15.403 60.591 1.00 85.50 178 SER A O 1
ATOM 1359 N N . PRO A 1 179 ? -27.938 -15.659 60.416 1.00 85.88 179 PRO A N 1
ATOM 1360 C CA . PRO A 1 179 ? -28.157 -15.604 61.854 1.00 85.88 179 PRO A CA 1
ATOM 1361 C C . PRO A 1 179 ? -27.532 -16.843 62.508 1.00 85.88 179 PRO A C 1
ATOM 1363 O O . PRO A 1 179 ? -27.656 -17.950 61.987 1.00 85.88 179 PRO A O 1
ATOM 1366 N N . GLY A 1 180 ? -26.827 -16.639 63.620 1.00 83.69 180 GLY A N 1
ATOM 1367 C CA . GLY A 1 180 ? -26.390 -17.733 64.485 1.00 83.69 180 GLY A CA 1
ATOM 1368 C C . GLY A 1 180 ? -27.517 -18.182 65.415 1.00 83.69 180 GLY A C 1
ATOM 1369 O O . GLY A 1 180 ? -28.498 -17.458 65.597 1.00 83.69 180 GLY A O 1
ATOM 1370 N N . ASP A 1 181 ? -27.361 -19.357 66.019 1.00 90.06 181 ASP A N 1
ATOM 1371 C CA . ASP A 1 181 ? -28.309 -19.855 67.016 1.00 90.06 181 ASP A CA 1
ATOM 1372 C C . ASP A 1 181 ? -28.334 -18.957 68.260 1.00 90.06 181 ASP A C 1
ATOM 1374 O O . ASP A 1 181 ? -27.305 -18.446 68.716 1.00 90.06 181 ASP A O 1
ATOM 1378 N N . TRP A 1 182 ? -29.525 -18.779 68.834 1.00 82.12 182 TRP A N 1
ATOM 1379 C CA . TRP A 1 182 ? -29.688 -18.052 70.089 1.00 82.12 182 TRP A CA 1
ATOM 1380 C C . TRP A 1 182 ? -29.033 -18.824 71.237 1.00 82.12 182 TRP A C 1
ATOM 1382 O O . TRP A 1 182 ? -29.327 -19.997 71.460 1.00 82.12 182 TRP A O 1
ATOM 1392 N N . SER A 1 183 ? -28.170 -18.156 72.002 1.00 80.25 183 SER A N 1
ATOM 1393 C CA . SER A 1 183 ? -27.580 -18.726 73.215 1.00 80.25 183 SER A CA 1
ATOM 1394 C C . SER A 1 183 ? -28.453 -18.464 74.442 1.00 80.25 183 SER A C 1
ATOM 1396 O O . SER A 1 183 ? -29.021 -17.378 74.573 1.00 80.25 183 SER A O 1
ATOM 1398 N N . GLU A 1 184 ? -28.485 -19.408 75.387 1.00 81.44 184 GLU A N 1
ATOM 1399 C CA . GLU A 1 184 ? -29.128 -19.201 76.688 1.00 81.44 184 GLU A CA 1
ATOM 1400 C C . GLU A 1 184 ? -28.536 -18.000 77.435 1.00 81.44 184 GLU A C 1
ATOM 1402 O O . GLU A 1 184 ? -27.317 -17.791 77.484 1.00 81.44 184 GLU A O 1
ATOM 1407 N N . VAL A 1 185 ? -29.418 -17.220 78.060 1.00 77.50 185 VAL A N 1
ATOM 1408 C CA . VAL A 1 185 ? -29.025 -16.081 78.886 1.00 77.50 185 VAL A CA 1
ATOM 1409 C C . VAL A 1 185 ? -28.373 -16.602 80.166 1.00 77.50 185 VAL A C 1
ATOM 1411 O O . VAL A 1 185 ? -29.031 -17.194 81.020 1.00 77.50 185 VAL A O 1
ATOM 1414 N N . ARG A 1 186 ? -27.066 -16.366 80.322 1.00 72.56 186 ARG A N 1
ATOM 1415 C CA . ARG A 1 186 ? -26.349 -16.668 81.567 1.00 72.56 186 ARG A CA 1
ATOM 1416 C C . ARG A 1 186 ? -26.492 -15.501 82.529 1.00 72.56 186 ARG A C 1
ATOM 1418 O O . ARG A 1 186 ? -25.835 -14.474 82.369 1.00 72.56 186 ARG A O 1
ATOM 1425 N N . PHE A 1 187 ? -27.323 -15.674 83.547 1.00 65.56 187 PHE A N 1
ATOM 1426 C CA . PHE A 1 187 ? -27.353 -14.760 84.682 1.00 65.56 187 PHE A CA 1
ATOM 1427 C C . PHE A 1 187 ? -26.270 -15.166 85.696 1.00 65.56 187 PHE A C 1
ATOM 1429 O O . PHE A 1 187 ? -26.190 -16.345 86.051 1.00 65.56 187 PHE A O 1
ATOM 1436 N N . PRO A 1 188 ? -25.429 -14.239 86.189 1.00 57.34 188 PRO A N 1
ATOM 1437 C CA . PRO A 1 188 ? -24.606 -14.510 87.360 1.00 57.34 188 PRO A CA 1
ATOM 1438 C C . PRO A 1 188 ? -25.514 -14.805 88.573 1.00 57.34 188 PRO A C 1
ATOM 1440 O O . PRO A 1 188 ? -26.599 -14.226 88.680 1.00 57.34 188 PRO A O 1
ATOM 1443 N N . PRO A 1 189 ? -25.087 -15.670 89.514 1.00 58.12 189 PRO A N 1
ATOM 1444 C CA . PRO A 1 189 ? -25.915 -16.140 90.632 1.00 58.12 189 PRO A CA 1
ATOM 1445 C C . PRO A 1 189 ? -26.355 -15.047 91.627 1.00 58.12 189 PRO A C 1
ATOM 1447 O O . PRO A 1 189 ? -27.051 -15.344 92.591 1.00 58.12 189 PRO A O 1
ATOM 1450 N N . SER A 1 190 ? -25.996 -13.781 91.406 1.00 58.03 190 SER A N 1
ATOM 1451 C CA . SER A 1 190 ? -26.385 -12.647 92.247 1.00 58.03 190 SER A CA 1
ATOM 1452 C C . SER A 1 190 ? -27.746 -12.018 91.906 1.00 58.03 190 SER A C 1
ATOM 1454 O O . SER A 1 190 ? -28.173 -11.127 92.632 1.00 58.03 190 SER A O 1
ATOM 1456 N N . TYR A 1 191 ? -28.445 -12.455 90.847 1.00 55.97 191 TYR A N 1
ATOM 1457 C CA . TYR A 1 191 ? -29.714 -11.836 90.404 1.00 55.97 191 TYR A CA 1
ATOM 1458 C C . TYR A 1 191 ? -31.003 -12.595 90.773 1.00 55.97 191 TYR A C 1
ATOM 1460 O O . TYR A 1 191 ? -32.095 -12.173 90.391 1.00 55.97 191 TYR A O 1
ATOM 1468 N N . PHE A 1 192 ? -30.924 -13.673 91.559 1.00 53.12 192 PHE A N 1
ATOM 1469 C CA . PHE A 1 192 ? -32.117 -14.334 92.103 1.00 53.12 192 PHE A CA 1
ATOM 1470 C C . PHE A 1 192 ? -32.573 -13.683 93.411 1.00 53.12 192 PHE A C 1
ATOM 1472 O O . PHE A 1 192 ? -32.419 -14.245 94.485 1.00 53.12 192 PHE A O 1
ATOM 1479 N N . GLN A 1 193 ? -33.198 -12.510 93.315 1.00 55.47 193 GLN A N 1
ATOM 1480 C CA . GLN A 1 193 ? -34.055 -12.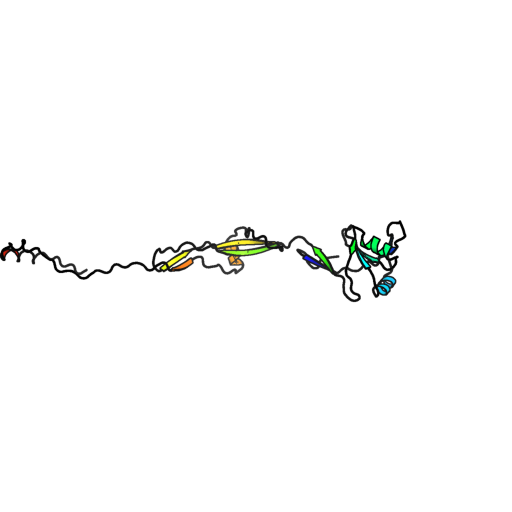013 94.394 1.00 55.47 193 GLN A CA 1
ATOM 1481 C C . GLN A 1 193 ? -35.253 -11.243 93.828 1.00 55.47 193 GLN A C 1
ATOM 1483 O O . GLN A 1 193 ? -35.454 -10.066 94.111 1.00 55.47 193 GLN A O 1
ATOM 1488 N N . ILE A 1 194 ? -36.076 -11.911 93.017 1.00 52.91 194 ILE A N 1
ATOM 1489 C CA . ILE A 1 194 ? -37.430 -11.424 92.741 1.00 52.91 194 ILE A CA 1
ATOM 1490 C C . ILE A 1 194 ? -38.403 -12.490 93.250 1.00 52.91 194 ILE A C 1
ATOM 1492 O O . ILE A 1 194 ? -38.398 -13.608 92.734 1.00 52.91 194 ILE A O 1
ATOM 1496 N N . PRO A 1 195 ? -39.208 -12.200 94.288 1.00 52.53 195 PRO A N 1
ATOM 1497 C CA . PRO A 1 195 ? -40.195 -13.147 94.774 1.00 52.53 195 PRO A CA 1
ATOM 1498 C C . PRO A 1 195 ? -41.231 -13.451 93.678 1.00 52.53 195 PRO A C 1
ATOM 1500 O O . PRO A 1 195 ? -41.565 -12.604 92.845 1.00 52.53 195 PRO A O 1
ATOM 1503 N N . LEU A 1 196 ? -41.768 -14.674 93.722 1.00 54.09 196 LEU A N 1
ATOM 1504 C CA . LEU A 1 196 ? -42.743 -15.260 92.791 1.00 54.09 196 LEU A CA 1
ATOM 1505 C C . LEU A 1 196 ? -43.969 -14.394 92.381 1.00 54.09 196 LEU A C 1
ATOM 1507 O O . LEU A 1 196 ? -44.534 -14.698 91.329 1.00 54.09 196 LEU A O 1
ATOM 1511 N N . PRO A 1 197 ? -44.400 -13.317 93.081 1.00 49.38 197 PRO A N 1
ATOM 1512 C CA . PRO A 1 197 ? -45.526 -12.501 92.615 1.00 49.38 197 PRO A CA 1
ATOM 1513 C C . PRO A 1 197 ? -45.282 -11.678 91.336 1.00 49.38 197 PRO A C 1
ATOM 1515 O O . PRO A 1 197 ? -46.253 -11.333 90.667 1.00 49.38 197 PRO A O 1
ATOM 1518 N N . MET A 1 198 ? -44.034 -11.357 90.959 1.00 49.25 198 MET A N 1
ATOM 1519 C CA . MET A 1 198 ? -43.763 -10.469 89.805 1.00 49.25 198 MET A CA 1
ATOM 1520 C C . MET A 1 198 ? -43.767 -11.169 88.434 1.00 49.25 198 MET A C 1
ATOM 1522 O O . MET A 1 198 ? -43.873 -10.505 87.404 1.00 49.25 198 MET A O 1
ATOM 1526 N N . LEU A 1 199 ? -43.711 -12.504 88.389 1.00 51.19 199 LEU A N 1
ATOM 1527 C CA . LEU A 1 199 ? -43.647 -13.264 87.130 1.00 51.19 199 LEU A CA 1
ATOM 1528 C C . LEU A 1 199 ? -44.944 -13.211 86.302 1.00 51.19 199 LEU A C 1
ATOM 1530 O O . LEU A 1 199 ? -44.916 -13.486 85.106 1.00 51.19 199 LEU A O 1
ATOM 1534 N N . ARG A 1 200 ? -46.079 -12.811 86.893 1.00 46.00 200 ARG A N 1
ATOM 1535 C CA . ARG A 1 200 ? -47.355 -12.668 86.165 1.00 46.00 200 ARG A CA 1
ATOM 1536 C C . ARG A 1 200 ? -47.507 -11.347 85.404 1.00 46.00 200 ARG A C 1
ATOM 1538 O O . ARG A 1 200 ? -48.382 -11.267 84.551 1.00 46.00 200 ARG A O 1
ATOM 1545 N N . ALA A 1 201 ? -46.671 -10.340 85.666 1.00 50.72 201 ALA A N 1
ATOM 1546 C CA . ALA A 1 201 ? -46.816 -9.010 85.061 1.00 50.72 201 ALA A CA 1
ATOM 1547 C C . ALA A 1 201 ? -46.045 -8.825 83.738 1.00 50.72 201 ALA A C 1
ATOM 1549 O O . ALA A 1 201 ? -46.326 -7.889 82.998 1.00 50.72 201 ALA A O 1
ATOM 1550 N N . LEU A 1 202 ? -45.093 -9.709 83.417 1.00 47.50 202 LEU A N 1
ATOM 1551 C CA . LEU A 1 202 ? -44.312 -9.629 82.172 1.00 47.50 202 LEU A CA 1
ATOM 1552 C C . LEU A 1 202 ? -44.867 -10.513 81.044 1.00 47.50 202 LEU A C 1
ATOM 1554 O O . LEU A 1 202 ? -44.536 -10.297 79.884 1.00 47.50 202 LEU A O 1
ATOM 1558 N N . ALA A 1 203 ? -45.757 -11.459 81.358 1.00 47.00 203 ALA A N 1
ATOM 1559 C CA . ALA A 1 203 ? -46.420 -12.303 80.361 1.00 47.00 203 ALA A CA 1
ATOM 1560 C C . ALA A 1 203 ? -47.609 -11.613 79.656 1.00 47.00 203 ALA A C 1
ATOM 1562 O O . ALA A 1 203 ? -48.140 -12.156 78.692 1.00 47.00 203 ALA A O 1
ATOM 1563 N N . SER A 1 204 ? -48.042 -10.432 80.116 1.00 46.91 204 SER A N 1
ATOM 1564 C CA . SER A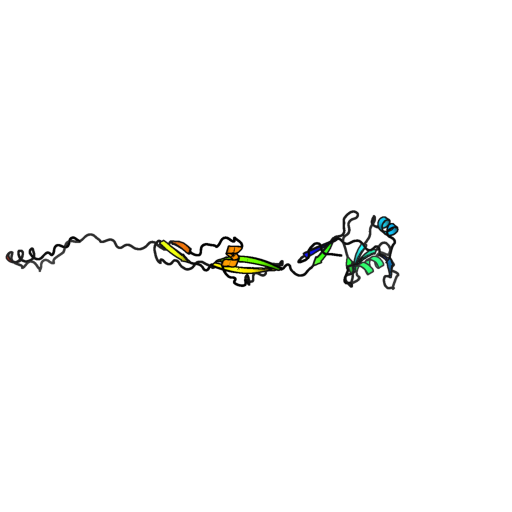 1 204 ? -49.215 -9.725 79.578 1.00 46.91 204 SER A CA 1
ATOM 1565 C C . SER A 1 204 ? -48.904 -8.666 78.515 1.00 46.91 204 SER A C 1
ATOM 1567 O O . SER A 1 204 ? -49.840 -8.135 77.931 1.00 46.91 204 SER A O 1
ATOM 1569 N N . ASN A 1 205 ? -47.630 -8.371 78.229 1.00 46.88 205 ASN A N 1
ATOM 1570 C CA . ASN A 1 205 ? -47.229 -7.355 77.244 1.00 46.88 205 ASN A CA 1
ATOM 1571 C C . ASN A 1 205 ? -46.258 -7.911 76.189 1.00 46.88 205 ASN A C 1
ATOM 1573 O O . ASN A 1 205 ? -45.237 -7.301 75.881 1.00 46.88 205 ASN A O 1
ATOM 1577 N N . ALA A 1 206 ? -46.585 -9.070 75.617 1.00 44.22 206 ALA A N 1
ATOM 1578 C CA . ALA A 1 206 ? -45.989 -9.509 74.360 1.00 44.22 206 ALA A CA 1
ATOM 1579 C C . ALA A 1 206 ? -46.834 -8.961 73.191 1.00 44.22 206 ALA A C 1
ATOM 1581 O O . ALA A 1 206 ? -47.963 -9.420 73.002 1.00 44.22 206 ALA A O 1
ATOM 1582 N N . PRO A 1 207 ? -46.354 -7.981 72.404 1.00 42.19 207 PRO A N 1
ATOM 1583 C CA . PRO A 1 207 ? -47.008 -7.638 71.151 1.00 42.19 207 PRO A CA 1
ATOM 1584 C C . PRO A 1 207 ? -46.792 -8.777 70.144 1.00 42.19 207 PRO A C 1
ATOM 1586 O O . PRO A 1 207 ? -45.664 -9.098 69.774 1.00 42.19 207 PRO A O 1
ATOM 1589 N N . ASN A 1 208 ? -47.895 -9.385 69.704 1.00 48.72 208 ASN A N 1
ATOM 1590 C CA . ASN A 1 208 ? -47.928 -10.267 68.542 1.00 48.72 208 ASN A CA 1
ATOM 1591 C C . ASN A 1 208 ? -47.482 -9.479 67.304 1.00 48.72 208 ASN A C 1
ATOM 1593 O O . ASN A 1 208 ? -48.197 -8.580 66.868 1.00 48.72 208 ASN A O 1
ATOM 1597 N N . PHE A 1 209 ? -46.349 -9.845 66.711 1.00 38.03 209 PHE A N 1
ATOM 1598 C CA . PHE A 1 209 ? -46.010 -9.461 65.343 1.00 38.03 209 PHE A CA 1
ATOM 1599 C C . PHE A 1 209 ? -45.657 -10.721 64.551 1.00 38.03 209 PHE A C 1
ATOM 1601 O O . PHE A 1 209 ? -44.513 -11.162 64.500 1.00 38.03 209 PHE A O 1
ATOM 1608 N N . LEU A 1 210 ? -46.702 -11.315 63.972 1.00 38.00 210 LEU A N 1
ATOM 1609 C CA . LEU A 1 210 ? -46.619 -12.034 62.706 1.00 38.00 210 LEU A CA 1
ATOM 1610 C C . LEU A 1 210 ? -46.861 -10.995 61.606 1.00 38.00 210 LEU A C 1
ATOM 1612 O O . LEU A 1 210 ? -47.874 -10.292 61.649 1.00 38.00 210 LEU A O 1
ATOM 1616 N N . GLY A 1 211 ? -45.933 -10.898 60.659 1.00 32.16 211 GLY A N 1
ATOM 1617 C CA . GLY A 1 211 ? -45.985 -10.017 59.493 1.00 32.16 211 GLY A CA 1
ATOM 1618 C C . GLY A 1 211 ? -44.711 -10.143 58.683 1.00 32.16 211 GLY A C 1
ATOM 1619 O O . GLY A 1 211 ? -43.699 -9.573 59.138 1.00 32.16 211 GLY A O 1
#

Radius of gyration: 44.73 Å; chains: 1; bounding box: 85×30×133 Å